Protein AF-A0A4P6PGZ6-F1 (afdb_monomer_lite)

Structure (mmCIF, N/CA/C/O backbone):
data_AF-A0A4P6PGZ6-F1
#
_entry.id   AF-A0A4P6PGZ6-F1
#
loop_
_atom_site.group_PDB
_atom_site.id
_atom_site.type_symbol
_atom_site.label_atom_id
_atom_site.label_alt_id
_atom_site.label_comp_id
_atom_site.label_asym_id
_atom_site.label_entity_id
_atom_site.label_seq_id
_atom_site.pdbx_PDB_ins_code
_atom_site.Cartn_x
_atom_site.Cartn_y
_atom_site.Cartn_z
_atom_site.occupancy
_atom_site.B_iso_or_equiv
_atom_site.auth_seq_id
_atom_site.auth_comp_id
_atom_site.auth_asym_id
_atom_site.auth_atom_id
_atom_site.pdbx_PDB_model_num
ATOM 1 N N . MET A 1 1 ? 31.489 16.354 -43.077 1.00 52.62 1 MET A N 1
ATOM 2 C CA . MET A 1 1 ? 31.637 14.886 -42.953 1.00 52.62 1 MET A CA 1
ATOM 3 C C . MET A 1 1 ? 30.367 14.330 -42.322 1.00 52.62 1 MET A C 1
ATOM 5 O O . MET A 1 1 ? 30.053 14.728 -41.208 1.00 52.62 1 MET A O 1
ATOM 9 N N . SER A 1 2 ? 29.606 13.492 -43.030 1.00 64.44 2 SER A N 1
ATOM 10 C CA . SER A 1 2 ? 28.389 12.869 -42.484 1.00 64.44 2 SER A CA 1
ATOM 11 C C . SER A 1 2 ? 28.771 11.782 -41.469 1.00 64.44 2 SER A C 1
ATOM 13 O O . SER A 1 2 ? 29.594 10.919 -41.781 1.00 64.44 2 SER A O 1
ATOM 15 N N . ARG A 1 3 ? 28.239 11.844 -40.240 1.00 72.25 3 ARG A N 1
ATOM 16 C CA . ARG A 1 3 ? 28.445 10.795 -39.226 1.00 72.25 3 ARG A CA 1
ATOM 17 C C . ARG A 1 3 ? 27.708 9.529 -39.669 1.00 72.25 3 ARG A C 1
ATOM 19 O O . ARG A 1 3 ? 26.585 9.611 -40.157 1.00 72.25 3 ARG A O 1
ATOM 26 N N . LYS A 1 4 ? 28.329 8.358 -39.487 1.00 75.69 4 LYS A N 1
ATOM 27 C CA . LYS A 1 4 ? 27.672 7.072 -39.764 1.00 75.69 4 LYS A CA 1
ATOM 28 C C . LYS A 1 4 ? 26.373 6.977 -38.944 1.00 75.69 4 LYS A C 1
ATOM 30 O O . LYS A 1 4 ? 26.425 7.264 -37.746 1.00 75.69 4 LYS A O 1
ATOM 35 N N . PRO A 1 5 ? 25.242 6.581 -39.556 1.00 79.50 5 PRO A N 1
ATOM 36 C CA . PRO A 1 5 ? 24.002 6.338 -38.828 1.00 79.50 5 PRO A CA 1
ATOM 37 C C . PRO A 1 5 ? 24.232 5.329 -37.704 1.00 79.50 5 PRO A C 1
ATOM 39 O O . PRO A 1 5 ? 25.015 4.386 -37.868 1.00 79.50 5 PRO A O 1
ATOM 42 N N . ARG A 1 6 ? 23.555 5.521 -36.567 1.00 81.25 6 ARG A N 1
ATOM 43 C CA . ARG A 1 6 ? 23.598 4.548 -35.473 1.00 81.25 6 ARG A CA 1
ATOM 44 C C . ARG A 1 6 ? 23.095 3.190 -35.971 1.00 81.25 6 ARG A C 1
ATOM 46 O O . ARG A 1 6 ? 22.220 3.118 -36.835 1.00 81.25 6 ARG A O 1
ATOM 53 N N . SER A 1 7 ? 23.654 2.109 -35.436 1.00 83.81 7 SER A N 1
ATOM 54 C CA . SER A 1 7 ? 23.345 0.741 -35.870 1.00 83.81 7 SER A CA 1
ATOM 55 C C . SER A 1 7 ? 21.876 0.350 -35.657 1.00 83.81 7 SER A C 1
ATOM 57 O O . SER A 1 7 ? 21.358 -0.462 -36.418 1.00 83.81 7 SER A O 1
ATOM 59 N N . ASP A 1 8 ? 21.210 0.951 -34.672 1.00 87.81 8 ASP A N 1
ATOM 60 C CA . ASP A 1 8 ? 19.800 0.780 -34.296 1.00 87.81 8 ASP A CA 1
ATOM 61 C C . ASP A 1 8 ? 18.824 1.664 -35.090 1.00 87.81 8 ASP A C 1
ATOM 63 O O . ASP A 1 8 ? 17.617 1.435 -35.047 1.00 87.81 8 ASP A O 1
ATOM 67 N N . SER A 1 9 ? 19.321 2.623 -35.880 1.00 89.44 9 SER A N 1
ATOM 68 C CA . SER A 1 9 ? 18.492 3.622 -36.570 1.00 89.44 9 SER A CA 1
ATOM 69 C C . SER A 1 9 ? 17.418 3.020 -37.481 1.00 89.44 9 SER A C 1
ATOM 71 O O . SER A 1 9 ? 16.395 3.653 -37.703 1.00 89.44 9 SER A O 1
ATOM 73 N N . LYS A 1 10 ? 17.618 1.806 -38.008 1.00 91.06 10 LYS A N 1
ATOM 74 C CA . LYS A 1 10 ? 16.603 1.130 -38.832 1.00 91.06 10 LYS A CA 1
ATOM 75 C C . LYS A 1 10 ? 15.378 0.685 -38.036 1.00 91.06 10 LYS A C 1
ATOM 77 O O . LYS A 1 10 ? 14.302 0.648 -38.606 1.00 91.06 10 LYS A O 1
ATOM 82 N N . LEU A 1 11 ? 15.558 0.322 -36.767 1.00 94.31 11 LEU A N 1
ATOM 83 C CA . LEU A 1 11 ? 14.472 -0.125 -35.894 1.00 94.31 11 LEU A CA 1
ATOM 84 C C . LEU A 1 11 ? 13.754 1.064 -35.263 1.00 94.31 11 LEU A C 1
ATOM 86 O O . LEU A 1 11 ? 12.537 1.062 -35.189 1.00 94.31 11 LEU A O 1
ATOM 90 N N . LEU A 1 12 ? 14.504 2.093 -34.865 1.00 93.56 12 LEU A N 1
ATOM 91 C CA . LEU A 1 12 ? 13.945 3.291 -34.229 1.00 93.56 12 LEU A CA 1
ATOM 92 C C . LEU A 1 12 ? 13.158 4.196 -35.191 1.00 93.56 12 LEU A C 1
ATOM 94 O O . LEU A 1 12 ? 12.428 5.067 -34.742 1.00 93.56 12 LEU A O 1
ATOM 98 N N . ASN A 1 13 ? 13.321 4.002 -36.502 1.00 94.62 13 ASN A N 1
ATOM 99 C CA . ASN A 1 13 ? 12.598 4.742 -37.540 1.00 94.62 13 ASN A CA 1
ATOM 100 C C . ASN A 1 13 ? 11.454 3.923 -38.168 1.00 94.62 13 ASN A C 1
ATOM 102 O O . ASN A 1 13 ? 10.923 4.322 -39.204 1.00 94.62 13 ASN A O 1
ATOM 106 N N . LEU A 1 14 ? 11.118 2.757 -37.607 1.00 94.44 14 LEU A N 1
ATOM 107 C CA . LEU A 1 14 ? 9.927 2.011 -38.015 1.00 94.44 14 LEU A CA 1
ATOM 108 C C . LEU A 1 14 ? 8.652 2.773 -37.607 1.00 94.44 14 LEU A C 1
ATOM 110 O O . LEU A 1 14 ? 8.706 3.568 -36.668 1.00 94.44 14 LEU A O 1
ATOM 114 N N . PRO A 1 15 ? 7.505 2.528 -38.259 1.00 96.56 15 PRO A N 1
ATOM 115 C CA . PRO A 1 15 ? 6.209 2.946 -37.729 1.00 96.56 15 PRO A CA 1
ATOM 116 C C . PRO A 1 15 ? 6.013 2.466 -36.284 1.00 96.56 15 PRO A C 1
ATOM 118 O O . PRO A 1 15 ? 6.480 1.385 -35.929 1.00 96.56 15 PRO A O 1
ATOM 121 N N . ASP A 1 16 ? 5.306 3.239 -35.459 1.00 93.06 16 ASP A N 1
ATOM 122 C CA . ASP A 1 16 ? 5.138 2.940 -34.026 1.00 93.06 16 ASP A CA 1
ATOM 123 C C . ASP A 1 16 ? 4.542 1.545 -33.772 1.00 93.06 16 ASP A C 1
ATOM 125 O O . ASP A 1 16 ? 4.955 0.842 -32.848 1.00 93.06 16 ASP A O 1
ATOM 129 N N . GLU A 1 17 ? 3.618 1.107 -34.633 1.00 94.50 17 GLU A N 1
ATOM 130 C CA . GLU A 1 17 ? 3.023 -0.231 -34.573 1.00 9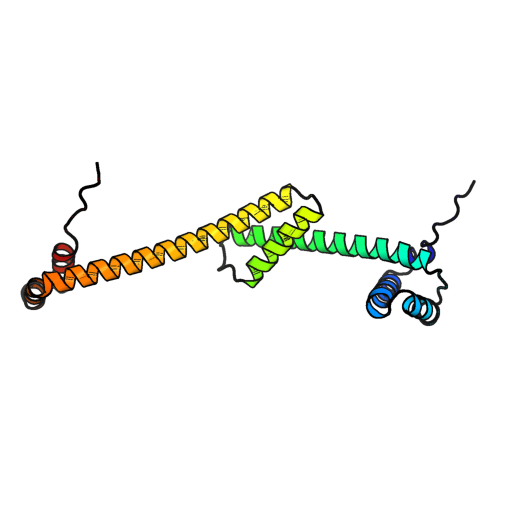4.50 17 GLU A CA 1
ATOM 131 C C . GLU A 1 17 ? 4.072 -1.333 -34.797 1.00 94.50 17 GLU A C 1
ATOM 133 O O . GLU A 1 17 ? 4.152 -2.293 -34.028 1.00 94.50 17 GLU A O 1
ATOM 138 N N . ASP A 1 18 ? 4.951 -1.153 -35.781 1.00 96.12 18 ASP A N 1
ATOM 139 C CA . ASP A 1 18 ? 6.032 -2.091 -36.089 1.00 96.12 18 ASP A CA 1
ATOM 140 C C . ASP A 1 18 ? 7.120 -2.078 -35.004 1.00 96.12 18 ASP A C 1
ATOM 142 O O . ASP A 1 18 ? 7.697 -3.122 -34.685 1.00 96.12 18 ASP A O 1
ATOM 146 N N . GLN A 1 19 ? 7.391 -0.916 -34.394 1.00 95.56 19 GLN A N 1
ATOM 147 C CA . GLN A 1 19 ? 8.281 -0.815 -33.233 1.00 95.56 19 GLN A CA 1
ATOM 148 C C . GLN A 1 19 ? 7.728 -1.606 -32.045 1.00 95.56 19 GLN A C 1
ATOM 150 O O . GLN A 1 19 ? 8.468 -2.374 -31.425 1.00 95.56 19 GLN A O 1
ATOM 155 N N . ALA A 1 20 ? 6.429 -1.476 -31.756 1.00 92.62 20 ALA A N 1
ATOM 156 C CA . ALA A 1 20 ? 5.769 -2.217 -30.686 1.00 92.62 20 ALA A CA 1
ATOM 157 C C . ALA A 1 20 ? 5.804 -3.734 -30.938 1.00 92.62 20 ALA A C 1
ATOM 159 O O . ALA A 1 20 ? 6.138 -4.505 -30.035 1.00 92.62 20 ALA A O 1
ATOM 160 N N . GLN A 1 21 ? 5.544 -4.171 -32.175 1.00 95.75 21 GLN A N 1
ATOM 161 C CA . GLN A 1 21 ? 5.631 -5.584 -32.555 1.00 95.75 21 GLN A CA 1
ATOM 162 C C . GLN A 1 21 ? 7.062 -6.132 -32.450 1.00 95.75 21 GLN A C 1
ATOM 164 O O . GLN A 1 21 ? 7.273 -7.234 -31.939 1.00 95.75 21 GLN A O 1
ATOM 169 N N . ALA A 1 22 ? 8.063 -5.365 -32.892 1.00 95.75 22 ALA A N 1
ATOM 170 C CA . ALA A 1 22 ? 9.468 -5.741 -32.759 1.00 95.75 22 ALA A CA 1
ATOM 171 C C . ALA A 1 22 ? 9.890 -5.835 -31.283 1.00 95.75 22 ALA A C 1
ATOM 173 O O . ALA A 1 22 ? 10.591 -6.778 -30.903 1.00 95.75 22 ALA A O 1
ATOM 174 N N . TYR A 1 23 ? 9.440 -4.896 -30.448 1.00 96.12 23 TYR A N 1
ATOM 175 C CA . TYR A 1 23 ? 9.683 -4.905 -29.009 1.00 96.12 23 TYR A CA 1
ATOM 176 C C . TYR A 1 23 ? 9.075 -6.143 -28.333 1.00 96.12 23 TYR A C 1
ATOM 178 O O . TYR A 1 23 ? 9.777 -6.862 -27.613 1.00 96.12 23 TYR A O 1
ATOM 186 N N . ASP A 1 24 ? 7.809 -6.457 -28.622 1.00 95.19 24 ASP A N 1
ATOM 187 C CA . ASP A 1 24 ? 7.132 -7.635 -28.072 1.00 95.19 24 ASP A CA 1
ATOM 188 C C . ASP A 1 24 ? 7.771 -8.951 -28.546 1.00 95.19 24 ASP A C 1
ATOM 190 O O . ASP A 1 24 ? 8.004 -9.874 -27.758 1.00 95.19 24 ASP A O 1
ATOM 194 N N . ALA A 1 25 ? 8.174 -9.021 -29.819 1.00 96.19 25 ALA A N 1
ATOM 195 C CA . ALA A 1 25 ? 8.892 -10.172 -30.354 1.00 96.19 25 ALA A CA 1
ATOM 196 C C . ALA A 1 25 ? 10.196 -10.444 -29.584 1.00 96.19 25 ALA A C 1
ATOM 198 O O . ALA A 1 25 ? 10.504 -11.607 -29.301 1.00 96.19 25 ALA A O 1
ATOM 199 N N . VAL A 1 26 ? 10.943 -9.402 -29.195 1.00 96.25 26 VAL A N 1
ATOM 200 C CA . VAL A 1 26 ? 12.150 -9.553 -28.364 1.00 96.25 26 VAL A CA 1
ATOM 201 C C . VAL A 1 26 ? 11.804 -10.101 -26.978 1.00 96.25 26 VAL A C 1
ATOM 203 O O . VAL A 1 26 ? 12.465 -11.046 -26.540 1.00 96.25 26 VAL A O 1
ATOM 206 N N . LYS A 1 27 ? 10.755 -9.583 -26.321 1.00 93.44 27 LYS A N 1
ATOM 207 C CA . LYS A 1 27 ? 10.310 -10.043 -24.989 1.00 93.44 27 LYS A CA 1
ATOM 208 C C . LYS A 1 27 ? 9.859 -11.504 -24.998 1.00 93.44 27 LYS A C 1
ATOM 210 O O . LYS A 1 27 ? 10.200 -12.257 -24.090 1.00 93.44 27 LYS A O 1
ATOM 215 N N . ARG A 1 28 ? 9.123 -11.916 -26.033 1.00 96.62 28 ARG A N 1
ATOM 216 C CA . ARG A 1 28 ? 8.520 -13.253 -26.125 1.00 96.62 28 ARG A CA 1
ATOM 217 C C . ARG A 1 28 ? 9.482 -14.325 -26.634 1.00 96.62 28 ARG A C 1
ATOM 219 O O . ARG A 1 28 ? 9.436 -15.463 -26.174 1.00 96.62 28 ARG A O 1
ATOM 226 N N . LEU A 1 29 ? 10.312 -13.998 -27.625 1.00 95.56 29 LEU A N 1
ATOM 227 C CA . LEU A 1 29 ? 11.082 -14.993 -28.382 1.00 95.56 29 LEU A CA 1
ATOM 228 C C . LEU A 1 29 ? 12.587 -14.969 -28.074 1.00 95.56 29 LEU A C 1
ATOM 230 O O . LEU A 1 29 ? 13.293 -15.922 -28.419 1.00 95.56 29 LEU A O 1
ATOM 234 N N . GLY A 1 30 ? 13.087 -13.896 -27.453 1.00 94.50 30 GLY A N 1
ATOM 235 C CA . GLY A 1 30 ? 14.516 -13.633 -27.282 1.00 94.50 30 GLY A CA 1
ATOM 236 C C . GLY A 1 30 ? 15.209 -13.192 -28.581 1.00 94.50 30 GLY A C 1
ATOM 237 O O . GLY A 1 30 ? 14.707 -13.392 -29.689 1.00 94.50 30 GLY A O 1
ATOM 238 N N . TYR A 1 31 ? 16.404 -12.600 -28.463 1.00 94.69 31 TYR A N 1
ATOM 239 C CA . TYR A 1 31 ? 17.074 -11.868 -29.553 1.00 94.69 31 TYR A CA 1
ATOM 240 C C . TYR A 1 31 ? 17.249 -12.647 -30.863 1.00 94.69 31 TYR A C 1
ATOM 242 O O . TYR A 1 31 ? 16.996 -12.109 -31.939 1.00 94.69 31 TYR A O 1
ATOM 250 N N . THR A 1 32 ? 17.679 -13.910 -30.800 1.00 94.75 32 THR A N 1
ATOM 251 C CA . THR A 1 32 ? 17.985 -14.693 -32.009 1.00 94.75 32 THR A CA 1
ATOM 252 C C . THR A 1 32 ? 16.734 -14.976 -32.836 1.00 94.75 32 THR A C 1
ATOM 254 O O . THR A 1 32 ? 16.753 -14.792 -34.053 1.00 94.75 32 THR A O 1
ATOM 257 N N . LYS A 1 33 ? 15.644 -15.393 -32.179 1.00 96.81 33 LYS A N 1
ATOM 258 C CA . LYS A 1 33 ? 14.368 -15.702 -32.837 1.00 96.81 33 LYS A CA 1
ATOM 259 C C . LYS A 1 33 ? 13.628 -14.428 -33.237 1.00 96.81 33 LYS A C 1
ATOM 261 O O . LYS A 1 33 ? 13.129 -14.359 -34.353 1.00 96.81 33 LYS A O 1
ATOM 266 N N . ALA A 1 34 ? 13.640 -13.403 -32.384 1.00 97.00 34 ALA A N 1
ATOM 267 C CA . ALA A 1 34 ? 13.053 -12.101 -32.687 1.00 97.00 34 ALA A CA 1
ATOM 268 C C . ALA A 1 34 ? 13.680 -11.470 -33.936 1.00 97.00 34 ALA A C 1
ATOM 270 O O . ALA A 1 34 ? 12.973 -10.961 -34.791 1.00 97.00 34 ALA A O 1
ATOM 271 N N . ARG A 1 35 ? 15.002 -11.576 -34.108 1.00 97.44 35 ARG A N 1
ATOM 272 C CA . ARG A 1 35 ? 15.689 -11.072 -35.305 1.00 97.44 35 ARG A CA 1
ATOM 273 C C . ARG A 1 35 ? 15.224 -11.747 -36.598 1.00 97.44 35 ARG A C 1
ATOM 275 O O . ARG A 1 35 ? 15.101 -11.072 -37.615 1.00 97.44 35 ARG A O 1
ATOM 282 N N . LEU A 1 36 ? 15.008 -13.066 -36.570 1.00 97.19 36 LEU A N 1
ATOM 283 C CA . LEU A 1 36 ? 14.468 -13.801 -37.720 1.00 97.19 36 LEU A CA 1
ATOM 284 C C . LEU A 1 36 ? 13.022 -13.383 -37.988 1.00 97.19 36 LEU A C 1
ATOM 286 O O . LEU A 1 36 ? 12.686 -13.062 -39.122 1.00 97.19 36 LEU A O 1
ATOM 290 N N . TRP A 1 37 ? 12.220 -13.291 -36.927 1.00 97.94 37 TRP A N 1
ATOM 291 C CA . TRP A 1 37 ? 10.830 -12.855 -37.000 1.00 97.94 37 TRP A CA 1
ATOM 292 C C . TRP A 1 37 ? 10.697 -11.442 -37.589 1.00 97.94 37 TRP A C 1
ATOM 294 O O . TRP A 1 37 ? 9.912 -11.247 -38.508 1.00 97.94 37 TRP A O 1
ATOM 304 N N . ILE A 1 38 ? 11.514 -10.481 -37.143 1.00 97.06 38 ILE A N 1
ATOM 305 C CA . ILE A 1 38 ? 11.539 -9.098 -37.656 1.00 97.06 38 ILE A CA 1
ATOM 306 C C . ILE A 1 38 ? 11.924 -9.072 -39.141 1.00 97.06 38 ILE A C 1
ATOM 308 O O . ILE A 1 38 ? 11.345 -8.321 -39.921 1.00 97.06 38 ILE A O 1
ATOM 312 N N . ALA A 1 39 ? 12.884 -9.902 -39.555 1.00 96.94 39 ALA A N 1
ATOM 313 C CA . ALA A 1 39 ? 13.287 -9.968 -40.955 1.00 96.94 39 ALA A CA 1
ATOM 314 C C . ALA A 1 39 ? 12.184 -10.542 -41.860 1.00 96.94 39 ALA A C 1
ATOM 316 O O . ALA A 1 39 ? 12.063 -10.107 -43.001 1.00 96.94 39 ALA A O 1
ATOM 317 N N . GLU A 1 40 ? 11.410 -11.506 -41.360 1.00 97.69 40 GLU A N 1
ATOM 318 C CA . GLU A 1 40 ? 10.330 -12.169 -42.095 1.00 97.69 40 GLU A CA 1
ATOM 319 C C . GLU A 1 40 ? 9.042 -11.337 -42.131 1.00 97.69 40 GLU A C 1
ATOM 321 O O . GLU A 1 40 ? 8.447 -11.186 -43.192 1.00 97.69 40 GLU A O 1
ATOM 326 N N . ASN A 1 41 ? 8.637 -10.764 -40.995 1.00 97.56 41 ASN A N 1
ATOM 327 C CA . ASN A 1 41 ? 7.338 -10.102 -40.843 1.00 97.56 41 ASN A CA 1
ATOM 328 C C . ASN A 1 41 ? 7.407 -8.602 -41.143 1.00 97.56 41 ASN A C 1
ATOM 330 O O . ASN A 1 41 ? 6.483 -8.058 -41.734 1.00 97.56 41 ASN A O 1
ATOM 334 N N . LEU A 1 42 ? 8.511 -7.941 -40.777 1.00 96.25 42 LEU A N 1
ATOM 335 C CA . LEU A 1 42 ? 8.687 -6.494 -40.965 1.00 96.25 42 LEU A CA 1
ATOM 336 C C . LEU A 1 42 ? 9.634 -6.168 -42.131 1.00 96.25 42 LEU A C 1
ATOM 338 O O . LEU A 1 42 ? 9.889 -5.007 -42.436 1.00 96.25 42 LEU A O 1
ATOM 342 N N . GLY A 1 43 ? 10.222 -7.185 -42.772 1.00 95.81 43 GLY A N 1
ATOM 343 C CA . GLY A 1 43 ? 11.147 -7.007 -43.894 1.00 95.81 43 GLY A CA 1
ATOM 344 C C . GLY A 1 43 ? 12.481 -6.340 -43.526 1.00 95.81 43 GLY A C 1
ATOM 345 O O . GLY A 1 43 ? 13.261 -5.988 -44.416 1.00 95.81 43 GLY A O 1
ATOM 346 N N . VAL A 1 44 ? 12.791 -6.167 -42.233 1.00 95.50 44 VAL A N 1
ATOM 347 C CA . VAL A 1 44 ? 13.994 -5.448 -41.784 1.00 95.50 44 VAL A CA 1
ATOM 348 C C . VAL A 1 44 ? 15.083 -6.409 -41.318 1.00 95.50 44 VAL A C 1
ATOM 350 O O . VAL A 1 44 ? 14.976 -7.094 -40.306 1.00 95.50 44 VAL A O 1
ATOM 353 N N . LYS A 1 45 ? 16.218 -6.405 -42.023 1.00 95.12 45 LYS A N 1
ATOM 354 C CA . LYS A 1 45 ? 17.417 -7.140 -41.597 1.00 95.12 45 LYS A CA 1
ATOM 355 C C . LYS A 1 45 ? 18.253 -6.299 -40.636 1.00 95.12 45 LYS A C 1
ATOM 357 O O . LYS A 1 45 ? 18.777 -5.249 -41.018 1.00 95.12 45 LYS A O 1
ATOM 362 N N . VAL A 1 46 ? 18.439 -6.806 -39.420 1.00 94.56 46 VAL A N 1
ATOM 363 C CA . VAL A 1 46 ? 19.234 -6.161 -38.363 1.00 94.56 46 VAL A CA 1
ATOM 364 C C . VAL A 1 46 ? 20.275 -7.106 -37.770 1.00 94.56 46 VAL A C 1
ATOM 366 O O . VAL A 1 46 ? 20.155 -8.332 -37.850 1.00 94.56 46 VAL A O 1
ATOM 369 N N . SER A 1 47 ? 21.329 -6.534 -37.188 1.00 95.19 47 SER A N 1
ATOM 370 C CA . SER A 1 47 ? 22.286 -7.281 -36.371 1.00 95.19 47 SER A CA 1
ATOM 371 C C . SER A 1 47 ? 21.765 -7.422 -34.939 1.00 95.19 47 SER A C 1
ATOM 373 O O . SER A 1 47 ? 20.946 -6.625 -34.485 1.00 95.19 47 SER A O 1
ATOM 375 N N . THR A 1 48 ? 22.265 -8.413 -34.200 1.00 93.31 48 THR A N 1
ATOM 376 C CA . THR A 1 48 ? 21.899 -8.602 -32.786 1.00 93.31 48 THR A CA 1
ATOM 377 C C . THR A 1 48 ? 22.248 -7.377 -31.938 1.00 93.31 48 THR A C 1
ATOM 379 O O . THR A 1 48 ? 21.456 -6.979 -31.094 1.00 93.31 48 THR A O 1
ATOM 382 N N . GLY A 1 49 ? 23.391 -6.732 -32.199 1.00 92.50 49 GLY A N 1
ATOM 383 C CA . GLY A 1 49 ? 23.790 -5.513 -31.488 1.00 92.50 49 GLY A CA 1
ATOM 384 C C . GLY A 1 49 ? 22.861 -4.324 -31.755 1.00 92.50 49 GLY A C 1
ATOM 385 O O . GLY A 1 49 ? 22.534 -3.591 -30.829 1.00 92.50 49 GLY A O 1
ATOM 386 N N . ALA A 1 50 ? 22.383 -4.163 -32.994 1.00 93.12 50 ALA A N 1
ATOM 387 C CA . ALA A 1 50 ? 21.387 -3.143 -33.333 1.00 93.12 50 ALA A CA 1
ATOM 388 C C . ALA A 1 50 ? 20.043 -3.400 -32.637 1.00 93.12 50 ALA A C 1
ATOM 390 O O . ALA A 1 50 ? 19.438 -2.475 -32.105 1.00 93.12 50 ALA A O 1
ATOM 391 N N . LEU A 1 51 ? 19.607 -4.664 -32.606 1.00 95.69 51 LEU A N 1
ATOM 392 C CA . LEU A 1 51 ? 18.373 -5.067 -31.933 1.00 95.69 51 LEU A CA 1
ATOM 393 C C . LEU A 1 51 ? 18.452 -4.865 -30.415 1.00 95.69 51 LEU A C 1
ATOM 395 O O . LEU A 1 51 ? 17.488 -4.415 -29.809 1.00 95.69 51 LEU A O 1
ATOM 399 N N . HIS A 1 52 ? 19.603 -5.155 -29.806 1.00 95.12 52 HIS A N 1
ATOM 400 C CA . HIS A 1 52 ? 19.824 -4.910 -28.383 1.00 95.12 52 HIS A CA 1
ATOM 401 C C . HIS A 1 52 ? 19.781 -3.419 -28.031 1.00 95.12 52 HIS A C 1
ATOM 403 O O . HIS A 1 52 ? 19.105 -3.042 -27.079 1.00 95.12 52 HIS A O 1
ATOM 409 N N . ALA A 1 53 ? 20.450 -2.571 -28.817 1.00 93.00 53 ALA A N 1
ATOM 410 C CA . ALA A 1 53 ? 20.432 -1.125 -28.602 1.00 93.00 53 ALA A CA 1
ATOM 411 C C . ALA A 1 53 ? 19.019 -0.530 -28.756 1.00 93.00 53 ALA A C 1
ATOM 413 O O . ALA A 1 53 ? 18.596 0.260 -27.915 1.00 93.00 53 ALA A O 1
ATOM 414 N N . ALA A 1 54 ? 18.260 -0.968 -29.768 1.00 94.81 54 ALA A N 1
ATOM 415 C CA . ALA A 1 54 ? 16.862 -0.568 -29.930 1.00 94.81 54 ALA A CA 1
ATOM 416 C C . ALA A 1 54 ? 15.988 -1.039 -28.754 1.00 94.81 54 ALA A C 1
ATOM 418 O O . ALA A 1 54 ? 15.214 -0.257 -28.212 1.00 94.81 54 ALA A O 1
ATOM 419 N N . TYR A 1 55 ? 16.169 -2.284 -28.297 1.00 95.06 55 TYR A N 1
ATOM 420 C CA . TYR A 1 55 ? 15.459 -2.810 -27.130 1.00 95.06 55 TYR A CA 1
ATOM 421 C C . TYR A 1 55 ? 15.724 -1.997 -25.862 1.00 95.06 55 TYR A C 1
ATOM 423 O O . TYR A 1 55 ? 14.782 -1.696 -25.139 1.00 95.06 55 TYR A O 1
ATOM 431 N N . GLN A 1 56 ? 16.977 -1.615 -25.593 1.00 91.25 56 GLN A N 1
ATOM 432 C CA . GLN A 1 56 ? 17.295 -0.770 -24.438 1.00 91.25 56 GLN A CA 1
ATOM 433 C C . GLN A 1 56 ? 16.576 0.579 -24.506 1.00 91.25 56 GLN A C 1
ATOM 435 O O . GLN A 1 56 ? 16.036 1.026 -23.499 1.00 91.25 56 GLN A O 1
ATOM 440 N N . TYR A 1 57 ? 16.524 1.193 -25.690 1.00 91.38 57 TYR A N 1
ATOM 441 C CA . TYR A 1 57 ? 15.800 2.444 -25.893 1.00 91.38 57 TYR A CA 1
ATOM 442 C C . TYR A 1 57 ? 14.292 2.286 -25.645 1.00 91.38 57 TYR A C 1
ATOM 444 O O . TYR A 1 57 ? 13.712 3.055 -24.883 1.00 91.38 57 TYR A O 1
ATOM 452 N N . TRP A 1 58 ? 13.658 1.261 -26.222 1.00 93.25 58 TRP A N 1
ATOM 453 C CA . TRP A 1 58 ? 12.229 1.003 -26.018 1.00 93.25 58 TRP A CA 1
ATOM 454 C C . TRP A 1 58 ? 11.893 0.632 -24.575 1.00 93.25 58 TRP A C 1
ATOM 456 O O . TRP A 1 58 ? 10.896 1.107 -24.043 1.00 93.25 58 TRP A O 1
ATOM 466 N N . ALA A 1 59 ? 12.729 -0.172 -23.916 1.00 84.31 59 ALA A N 1
ATOM 467 C CA . ALA A 1 59 ? 12.554 -0.519 -22.510 1.00 84.31 59 ALA A CA 1
ATOM 468 C C . ALA A 1 59 ? 12.676 0.717 -21.608 1.00 84.31 59 ALA A C 1
ATOM 470 O O . ALA A 1 59 ? 11.909 0.861 -20.657 1.00 84.31 59 ALA A O 1
ATOM 471 N N . GLN A 1 60 ? 13.595 1.632 -21.931 1.00 80.69 60 GLN A N 1
ATOM 472 C CA . GLN A 1 60 ? 13.701 2.915 -21.248 1.00 80.69 60 GLN A CA 1
ATOM 473 C C . GLN A 1 60 ? 12.429 3.755 -21.454 1.00 80.69 60 GLN A C 1
ATOM 475 O O . GLN A 1 60 ? 11.847 4.20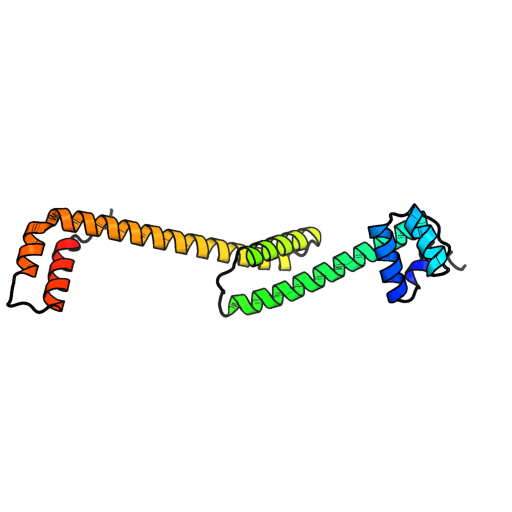2 -20.471 1.00 80.69 60 GLN A O 1
ATOM 480 N N . GLN A 1 61 ? 11.936 3.892 -22.688 1.00 83.56 61 GLN A N 1
ATOM 481 C CA . GLN A 1 61 ? 10.683 4.604 -22.975 1.00 83.56 61 GLN A CA 1
ATOM 482 C C . GLN A 1 61 ? 9.464 3.966 -22.285 1.00 83.56 61 GLN A C 1
ATOM 484 O O . GLN A 1 61 ? 8.625 4.671 -21.734 1.00 83.56 61 GLN A O 1
ATOM 489 N N . GLU A 1 62 ? 9.363 2.633 -22.257 1.00 81.12 62 GLU A N 1
ATOM 490 C CA . GLU A 1 62 ? 8.305 1.929 -21.522 1.00 81.12 62 GLU A CA 1
ATOM 491 C C . GLU A 1 62 ? 8.400 2.226 -20.023 1.00 81.12 62 GLU A C 1
ATOM 493 O O . GLU A 1 62 ? 7.378 2.485 -19.390 1.00 81.12 62 GLU A O 1
ATOM 498 N N . SER A 1 63 ? 9.610 2.226 -19.455 1.00 66.56 63 SER A N 1
ATOM 499 C CA . SER A 1 63 ? 9.801 2.579 -18.049 1.00 66.56 63 SER A CA 1
ATOM 500 C C . SER A 1 63 ? 9.396 4.027 -17.771 1.00 66.56 63 SER A C 1
ATOM 502 O O . SER A 1 63 ? 8.611 4.250 -16.858 1.00 66.56 63 SER A O 1
ATOM 504 N N . GLU A 1 64 ? 9.819 4.986 -18.599 1.00 67.19 64 GLU A N 1
ATOM 505 C CA . GLU A 1 64 ? 9.462 6.407 -18.487 1.00 67.19 64 GLU A CA 1
ATOM 506 C C . GLU A 1 64 ? 7.944 6.619 -18.593 1.00 67.19 64 GLU A C 1
ATOM 508 O O . GLU A 1 64 ? 7.362 7.342 -17.788 1.00 67.19 64 GLU A O 1
ATOM 513 N N . ASN A 1 65 ? 7.273 5.929 -19.517 1.00 68.75 65 ASN A N 1
ATOM 514 C CA . ASN A 1 65 ? 5.819 6.004 -19.658 1.00 68.75 65 ASN A CA 1
ATOM 515 C C . ASN A 1 65 ? 5.078 5.377 -18.473 1.00 68.75 65 ASN A C 1
ATOM 517 O O . ASN A 1 65 ? 4.074 5.930 -18.027 1.00 68.75 65 ASN A O 1
ATOM 521 N N . ARG A 1 66 ? 5.567 4.252 -17.934 1.00 63.59 66 ARG A N 1
ATOM 522 C CA . ARG A 1 66 ? 5.009 3.654 -16.709 1.00 63.59 66 ARG A CA 1
ATOM 523 C C . ARG A 1 66 ? 5.173 4.586 -15.519 1.00 63.59 66 ARG A C 1
ATOM 525 O O . ARG A 1 66 ? 4.220 4.760 -14.774 1.00 63.59 66 ARG A O 1
ATOM 532 N N . ILE A 1 67 ? 6.335 5.226 -15.393 1.00 51.84 67 ILE A N 1
ATOM 533 C CA . ILE A 1 67 ? 6.605 6.236 -14.367 1.00 51.84 67 ILE A CA 1
ATOM 534 C C . ILE A 1 67 ? 5.616 7.391 -14.509 1.00 51.84 67 ILE A C 1
ATOM 536 O O . ILE A 1 67 ? 4.978 7.773 -13.536 1.00 51.84 67 ILE A O 1
ATOM 540 N N . LEU A 1 68 ? 5.429 7.919 -15.718 1.00 55.00 68 LEU A N 1
ATOM 541 C CA . LEU A 1 68 ? 4.519 9.036 -15.949 1.00 55.00 68 LEU A CA 1
ATOM 542 C C . LEU A 1 68 ? 3.068 8.652 -15.623 1.00 55.00 68 LEU A C 1
ATOM 544 O O . LEU A 1 68 ? 2.370 9.403 -14.947 1.00 55.00 68 LEU A O 1
ATOM 548 N N . GLN A 1 69 ? 2.627 7.454 -16.015 1.00 61.56 69 GLN A N 1
ATOM 549 C CA . GLN A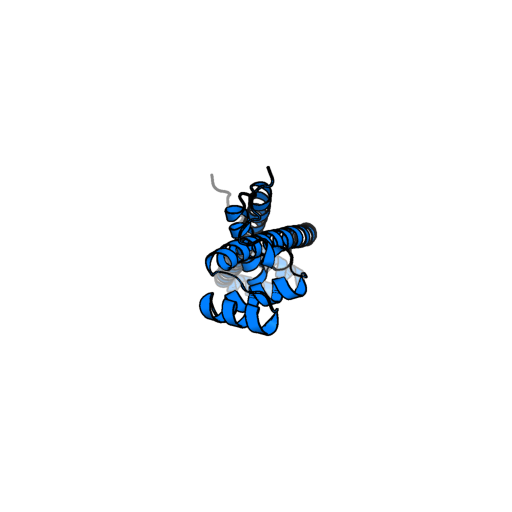 1 69 ? 1.312 6.917 -15.649 1.00 61.56 69 GLN A CA 1
ATOM 550 C C . GLN A 1 69 ? 1.166 6.699 -14.138 1.00 61.56 69 GLN A C 1
ATOM 552 O O . GLN A 1 69 ? 0.114 7.016 -13.587 1.00 61.56 69 GLN A O 1
ATOM 557 N N . ALA A 1 70 ? 2.205 6.206 -13.462 1.00 52.94 70 ALA A N 1
ATOM 558 C CA . ALA A 1 70 ? 2.218 6.006 -12.018 1.00 52.94 70 ALA A CA 1
ATOM 559 C C . ALA A 1 70 ? 2.174 7.338 -11.259 1.00 52.94 70 ALA A C 1
ATOM 561 O O . ALA A 1 70 ? 1.414 7.451 -10.306 1.00 52.94 70 ALA A O 1
ATOM 562 N N . VAL A 1 71 ? 2.906 8.362 -11.710 1.00 54.50 71 VAL A N 1
ATOM 563 C CA . VAL A 1 71 ? 2.871 9.724 -11.148 1.00 54.50 71 VAL A CA 1
ATOM 564 C C . VAL A 1 71 ? 1.498 10.359 -11.360 1.00 54.50 71 VAL A C 1
ATOM 566 O O . VAL A 1 71 ? 0.898 10.857 -10.414 1.00 54.50 71 VAL A O 1
ATOM 569 N N . THR A 1 72 ? 0.939 10.264 -12.569 1.00 60.31 72 THR A N 1
ATOM 570 C CA . THR A 1 72 ? -0.400 10.809 -12.858 1.00 60.31 72 THR A CA 1
ATOM 571 C C . THR A 1 72 ? -1.487 10.071 -12.063 1.00 60.31 72 THR A C 1
ATOM 573 O O . THR A 1 72 ? -2.435 10.678 -11.568 1.00 60.31 72 THR A O 1
ATOM 576 N N . GLY A 1 73 ? -1.339 8.752 -11.902 1.00 57.88 73 GLY A N 1
ATOM 577 C CA . GLY A 1 73 ? -2.197 7.932 -11.053 1.00 57.88 73 GLY A CA 1
ATOM 578 C C . GLY A 1 73 ? -2.039 8.266 -9.570 1.00 57.88 73 GLY A C 1
ATOM 579 O O . GLY A 1 73 ? -3.034 8.340 -8.857 1.00 57.88 73 GLY A O 1
ATOM 580 N N . ALA A 1 74 ? -0.816 8.534 -9.112 1.00 55.41 74 ALA A N 1
ATOM 581 C CA . ALA A 1 74 ? -0.529 8.956 -7.749 1.00 55.41 74 ALA A CA 1
ATOM 582 C C . ALA A 1 74 ? -1.146 10.324 -7.446 1.00 55.41 74 ALA A C 1
ATOM 584 O O . ALA A 1 74 ? -1.750 10.464 -6.391 1.00 55.41 74 ALA A O 1
ATOM 585 N N . ASP A 1 75 ? -1.087 11.290 -8.365 1.00 59.78 75 ASP A N 1
ATOM 586 C CA . ASP A 1 75 ? -1.757 12.588 -8.211 1.00 59.78 75 ASP A CA 1
ATOM 587 C C . ASP A 1 75 ? -3.287 12.446 -8.167 1.00 59.78 75 ASP A C 1
ATOM 589 O O . ASP A 1 75 ? -3.947 13.092 -7.351 1.00 59.78 75 ASP A O 1
ATOM 593 N N . ALA A 1 76 ? -3.865 11.548 -8.972 1.00 61.53 76 ALA A N 1
ATOM 594 C CA . ALA A 1 76 ? -5.294 11.236 -8.911 1.00 61.53 76 ALA A CA 1
ATOM 595 C C . ALA A 1 76 ? -5.690 10.560 -7.583 1.00 61.53 76 ALA A C 1
ATOM 597 O O . ALA A 1 76 ? -6.720 10.898 -6.997 1.00 61.53 76 ALA A O 1
ATOM 598 N N . ILE A 1 77 ? -4.860 9.641 -7.074 1.00 58.38 77 ILE A N 1
ATOM 599 C CA . ILE A 1 77 ? -5.055 8.976 -5.776 1.00 58.38 77 ILE A CA 1
ATOM 600 C C . ILE A 1 77 ? -4.870 9.972 -4.624 1.00 58.38 77 ILE A C 1
ATOM 602 O O . ILE A 1 77 ? -5.652 9.957 -3.679 1.00 58.38 77 ILE A O 1
ATOM 606 N N . LEU A 1 78 ? -3.875 10.857 -4.701 1.00 58.50 78 LEU A N 1
ATOM 607 C CA . LEU A 1 78 ? -3.606 11.915 -3.724 1.00 58.50 78 LEU A CA 1
ATOM 608 C C . LEU A 1 78 ? -4.754 12.923 -3.663 1.00 58.50 78 LEU A C 1
ATOM 610 O O . LEU A 1 78 ? -5.181 13.281 -2.567 1.00 58.50 78 LEU A O 1
ATOM 614 N N . GLY A 1 79 ? -5.275 13.336 -4.822 1.00 62.03 79 GLY A N 1
ATOM 615 C CA . GLY A 1 79 ? -6.451 14.198 -4.919 1.00 62.03 79 GLY A CA 1
ATOM 616 C C . GLY A 1 79 ? -7.692 13.543 -4.312 1.00 62.03 79 GLY A C 1
ATOM 617 O O . GLY A 1 79 ? -8.371 14.156 -3.497 1.00 62.03 79 GLY A O 1
ATOM 618 N N . ALA A 1 80 ? -7.943 12.268 -4.620 1.00 54.78 80 ALA A N 1
ATOM 619 C CA . ALA A 1 80 ? -9.072 11.529 -4.056 1.00 54.78 80 ALA A CA 1
ATOM 620 C C . ALA A 1 80 ? -8.932 1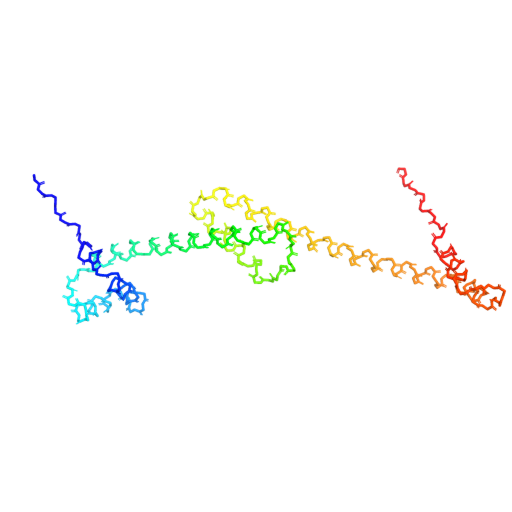1.273 -2.540 1.00 54.78 80 ALA A C 1
ATOM 622 O O . ALA A 1 80 ? -9.911 11.366 -1.803 1.00 54.78 80 ALA A O 1
ATOM 623 N N . ALA A 1 81 ? -7.720 10.979 -2.058 1.00 53.25 81 ALA A N 1
ATOM 624 C CA . ALA A 1 81 ? -7.445 10.694 -0.650 1.00 53.25 81 ALA A CA 1
ATOM 625 C C . ALA A 1 81 ? -7.438 11.947 0.243 1.00 53.25 81 ALA A C 1
ATOM 627 O O . ALA A 1 81 ? -7.615 11.822 1.456 1.00 53.25 81 ALA A O 1
ATOM 628 N N . ALA A 1 82 ? -7.221 13.139 -0.325 1.00 55.28 82 ALA A N 1
ATOM 629 C CA . ALA A 1 82 ? -7.276 14.401 0.411 1.00 55.28 82 ALA A CA 1
ATOM 630 C C . ALA A 1 82 ? -8.700 14.746 0.877 1.00 55.28 82 ALA A C 1
ATOM 632 O O . ALA A 1 82 ? -8.860 15.282 1.974 1.00 55.28 82 ALA A O 1
ATOM 633 N N . ASP A 1 83 ? -9.712 14.386 0.084 1.00 54.22 83 ASP A N 1
ATOM 634 C CA . ASP A 1 83 ? -11.103 14.783 0.326 1.00 54.22 83 ASP A CA 1
ATOM 635 C C . ASP A 1 83 ? -11.916 13.733 1.100 1.00 54.22 83 ASP A C 1
ATOM 637 O O . ASP A 1 83 ? -12.886 14.073 1.771 1.00 54.22 83 ASP A O 1
ATOM 641 N N . ASN A 1 84 ? -11.514 12.462 1.052 1.00 49.84 84 ASN A N 1
ATOM 642 C CA . ASN A 1 84 ? -11.995 11.376 1.906 1.00 49.84 84 ASN A CA 1
ATOM 643 C C . ASN A 1 84 ? -11.008 10.225 1.742 1.00 49.84 84 ASN A C 1
ATOM 645 O O . ASN A 1 84 ? -10.965 9.662 0.655 1.00 49.84 84 ASN A O 1
ATOM 649 N N . LEU A 1 85 ? -10.245 9.833 2.772 1.00 52.47 85 LEU A N 1
ATOM 650 C CA . LEU A 1 85 ? -9.512 8.564 2.698 1.00 52.47 85 LEU A CA 1
ATOM 651 C C . LEU A 1 85 ? -10.559 7.445 2.594 1.00 52.47 85 LEU A C 1
ATOM 653 O O . LEU A 1 85 ? -11.221 7.154 3.596 1.00 52.47 85 LEU A O 1
ATOM 657 N N . PRO A 1 86 ? -10.746 6.799 1.425 1.00 53.62 86 PRO A N 1
ATOM 658 C CA . PRO A 1 86 ? -11.540 5.585 1.377 1.00 53.62 86 PRO A CA 1
ATOM 659 C C . PRO A 1 86 ? -10.832 4.569 2.276 1.00 53.62 86 PRO A C 1
ATOM 661 O O . PRO A 1 86 ? -9.628 4.694 2.521 1.00 53.62 86 PRO A O 1
ATOM 664 N N . ARG A 1 87 ? -11.539 3.538 2.749 1.00 58.94 87 ARG A N 1
ATOM 665 C CA . ARG A 1 87 ? -10.857 2.359 3.301 1.00 58.94 87 ARG A CA 1
ATOM 666 C C . ARG A 1 87 ? -9.826 1.905 2.271 1.00 58.94 87 ARG A C 1
ATOM 668 O O . ARG A 1 87 ? -10.196 1.411 1.210 1.00 58.94 87 ARG A O 1
ATOM 675 N N . ILE A 1 88 ? -8.554 2.155 2.567 1.00 62.91 88 ILE A N 1
ATOM 676 C CA . ILE A 1 88 ? -7.458 1.787 1.688 1.00 62.91 88 ILE A CA 1
ATOM 677 C C . ILE A 1 88 ? -7.328 0.284 1.830 1.00 62.91 88 ILE A C 1
ATOM 679 O O . ILE A 1 88 ? -6.954 -0.220 2.887 1.00 62.91 88 ILE A O 1
ATOM 683 N N . ASP A 1 89 ? -7.753 -0.429 0.794 1.00 67.50 89 ASP A N 1
ATOM 684 C CA . ASP A 1 89 ? -7.618 -1.870 0.759 1.00 67.50 89 ASP A CA 1
ATOM 685 C C . ASP A 1 89 ? -6.150 -2.268 0.537 1.00 67.50 89 ASP A C 1
ATOM 687 O O . ASP A 1 89 ? -5.272 -1.460 0.210 1.00 67.50 89 ASP A O 1
ATOM 691 N N . GLN A 1 90 ? -5.875 -3.555 0.729 1.00 71.00 90 GLN A N 1
ATOM 692 C CA . GLN A 1 90 ? -4.533 -4.111 0.568 1.00 71.00 90 GLN A CA 1
ATOM 693 C C . GLN A 1 90 ? -3.960 -3.882 -0.841 1.00 71.00 90 GLN A C 1
ATOM 695 O O . GLN A 1 90 ? -2.742 -3.784 -0.999 1.00 71.00 90 GLN A O 1
ATOM 700 N N . ALA A 1 91 ? -4.819 -3.795 -1.863 1.00 69.62 91 ALA A N 1
ATOM 701 C CA . ALA A 1 91 ? -4.403 -3.589 -3.244 1.00 69.62 91 ALA A CA 1
ATOM 702 C C . ALA A 1 91 ? -3.898 -2.156 -3.462 1.00 69.62 91 ALA A C 1
ATOM 704 O O . ALA A 1 91 ? -2.851 -1.959 -4.082 1.00 69.62 91 ALA A O 1
ATOM 705 N N . MET A 1 92 ? -4.584 -1.163 -2.896 1.00 70.12 92 MET A N 1
ATOM 706 C CA . MET A 1 92 ? -4.170 0.233 -2.973 1.00 70.12 92 MET A CA 1
ATOM 707 C C . MET A 1 92 ? -2.919 0.509 -2.127 1.00 70.12 92 MET A C 1
ATOM 709 O O . MET A 1 92 ? -2.034 1.242 -2.569 1.00 70.12 92 MET A O 1
ATOM 713 N N . GLU A 1 93 ? -2.766 -0.139 -0.966 1.00 75.75 93 GLU A N 1
ATOM 714 C CA . GLU A 1 93 ? -1.513 -0.084 -0.198 1.00 75.75 93 GLU A CA 1
ATOM 715 C C . GLU A 1 93 ? -0.329 -0.660 -0.999 1.00 75.75 93 GLU A C 1
ATOM 717 O O . GLU A 1 93 ? 0.755 -0.070 -1.028 1.00 75.75 93 GLU A O 1
ATOM 722 N N . ALA A 1 94 ? -0.527 -1.793 -1.682 1.00 77.81 94 ALA A N 1
ATOM 723 C CA . ALA A 1 94 ? 0.496 -2.390 -2.537 1.00 77.81 94 ALA A CA 1
ATOM 724 C C . ALA A 1 94 ? 0.864 -1.476 -3.719 1.00 77.81 94 ALA A C 1
ATOM 726 O O . ALA A 1 94 ? 2.049 -1.305 -4.007 1.00 77.81 94 ALA A O 1
ATOM 727 N N . ALA A 1 95 ? -0.126 -0.838 -4.351 1.00 76.44 95 ALA A N 1
ATOM 728 C CA . ALA A 1 95 ? 0.097 0.120 -5.432 1.00 76.44 95 ALA A CA 1
ATOM 729 C C . ALA A 1 95 ? 0.899 1.348 -4.966 1.00 76.44 95 ALA A C 1
ATOM 731 O O . ALA A 1 95 ? 1.837 1.761 -5.643 1.00 76.44 95 ALA A O 1
ATOM 732 N N . LEU A 1 96 ? 0.600 1.889 -3.780 1.00 75.88 96 LEU A N 1
ATOM 733 C CA . LEU A 1 96 ? 1.346 3.014 -3.204 1.00 75.88 96 LEU A CA 1
ATOM 734 C C . LEU A 1 96 ? 2.794 2.644 -2.865 1.00 75.88 96 LEU A C 1
ATOM 736 O O . LEU A 1 96 ? 3.704 3.432 -3.117 1.00 75.88 96 LEU A O 1
ATOM 740 N N . LYS A 1 97 ? 3.032 1.440 -2.328 1.00 83.12 97 LYS A N 1
ATOM 741 C CA . LYS A 1 97 ? 4.395 0.934 -2.082 1.00 83.12 97 LYS A CA 1
ATOM 742 C C . LYS A 1 97 ? 5.176 0.759 -3.381 1.00 83.12 97 LYS A C 1
ATOM 744 O O . LYS A 1 97 ? 6.351 1.113 -3.428 1.00 83.12 97 LYS A O 1
ATOM 749 N N . GLN A 1 98 ? 4.524 0.246 -4.423 1.00 83.31 98 GLN A N 1
ATOM 750 C CA . GLN A 1 98 ? 5.122 0.102 -5.747 1.00 83.31 98 GLN A CA 1
ATOM 751 C C . GLN A 1 98 ? 5.477 1.469 -6.347 1.00 83.31 98 GLN A C 1
ATOM 753 O O . GLN A 1 98 ? 6.610 1.660 -6.776 1.00 83.31 98 GLN A O 1
ATOM 758 N N . ALA A 1 99 ? 4.564 2.443 -6.289 1.00 76.50 99 ALA A N 1
ATOM 759 C CA . ALA A 1 99 ? 4.824 3.807 -6.748 1.00 76.50 99 ALA A CA 1
ATOM 760 C C . ALA A 1 99 ? 5.972 4.467 -5.963 1.00 76.50 99 ALA A C 1
ATOM 762 O O . ALA A 1 99 ? 6.824 5.132 -6.548 1.00 76.50 99 ALA A O 1
ATOM 763 N N . ALA A 1 100 ? 6.045 4.251 -4.643 1.00 80.69 100 ALA A N 1
ATOM 764 C CA . ALA A 1 100 ? 7.134 4.779 -3.821 1.00 80.69 100 ALA A CA 1
ATOM 765 C C . ALA A 1 100 ? 8.482 4.146 -4.198 1.00 80.69 100 ALA A C 1
ATOM 767 O O . ALA A 1 100 ? 9.492 4.840 -4.287 1.00 80.69 100 ALA A O 1
ATOM 768 N N . PHE A 1 101 ? 8.501 2.837 -4.462 1.00 83.75 101 PHE A N 1
ATOM 769 C CA . PHE A 1 101 ? 9.690 2.145 -4.956 1.00 83.75 101 PHE A CA 1
ATOM 770 C C . PHE A 1 101 ? 10.131 2.678 -6.326 1.00 83.75 101 PHE A C 1
ATOM 772 O O . PHE A 1 101 ? 11.318 2.909 -6.547 1.00 83.75 101 PHE A O 1
ATOM 779 N N . GLU A 1 102 ? 9.185 2.932 -7.227 1.00 78.38 102 GLU A N 1
ATOM 780 C CA . GLU A 1 102 ? 9.463 3.524 -8.536 1.00 78.38 102 GLU A CA 1
ATOM 781 C C . GLU A 1 102 ? 10.032 4.943 -8.413 1.00 78.38 102 GLU A C 1
ATOM 783 O O . GLU A 1 102 ? 11.035 5.235 -9.060 1.00 78.38 102 GLU A O 1
ATOM 788 N N . ALA A 1 103 ? 9.499 5.778 -7.514 1.00 79.94 103 ALA A N 1
ATOM 789 C CA . ALA A 1 103 ? 10.040 7.112 -7.232 1.00 79.94 103 ALA A CA 1
ATOM 790 C C . ALA A 1 103 ? 11.504 7.073 -6.742 1.00 79.94 103 ALA A C 1
ATOM 792 O O . ALA A 1 103 ? 12.319 7.922 -7.108 1.00 79.94 103 ALA A O 1
ATOM 793 N N . VAL A 1 104 ? 11.883 6.048 -5.965 1.00 86.19 104 VAL A N 1
ATOM 794 C CA . VAL A 1 104 ? 13.287 5.828 -5.569 1.00 86.19 104 VAL A CA 1
ATOM 795 C C . VAL A 1 104 ? 14.158 5.503 -6.784 1.00 86.19 104 VAL A C 1
ATOM 797 O O . VAL A 1 104 ? 15.259 6.042 -6.913 1.00 86.19 104 VAL A O 1
ATOM 800 N N . LEU A 1 105 ? 13.686 4.634 -7.684 1.00 83.25 105 LEU A N 1
ATOM 801 C CA . LEU A 1 105 ? 14.437 4.249 -8.884 1.00 83.25 105 LEU A CA 1
ATOM 802 C C . LEU A 1 105 ? 14.654 5.431 -9.837 1.00 83.25 105 LEU A C 1
ATOM 804 O O . LEU A 1 105 ? 15.709 5.522 -10.468 1.00 83.25 105 LEU A O 1
ATOM 808 N N . THR A 1 106 ? 13.683 6.338 -9.921 1.00 81.19 106 THR A N 1
ATOM 809 C CA . THR A 1 106 ? 13.734 7.525 -10.787 1.00 81.19 106 THR A CA 1
ATOM 810 C C . THR A 1 106 ? 14.417 8.725 -10.152 1.00 81.19 106 THR A C 1
ATOM 812 O O . THR A 1 106 ? 14.669 9.707 -10.849 1.00 81.19 106 THR A O 1
ATOM 815 N N . LYS A 1 107 ? 14.764 8.642 -8.861 1.00 88.19 107 LYS A N 1
ATOM 816 C CA . LYS A 1 107 ? 15.263 9.768 -8.056 1.00 88.19 107 LYS A CA 1
ATOM 817 C C . LYS A 1 107 ? 14.279 10.945 -8.018 1.00 88.19 107 LYS A C 1
ATOM 819 O O . LYS A 1 107 ? 14.696 12.100 -7.966 1.00 88.19 107 LYS A O 1
ATOM 824 N N . ASP A 1 108 ? 12.983 10.648 -8.047 1.00 80.38 108 ASP A N 1
ATOM 825 C CA . ASP A 1 108 ? 11.921 11.631 -7.850 1.00 80.38 108 ASP A CA 1
ATOM 826 C C . ASP A 1 108 ? 11.706 11.868 -6.347 1.00 80.38 108 ASP A C 1
ATOM 828 O O . ASP A 1 108 ? 10.917 11.193 -5.681 1.00 80.38 108 ASP A O 1
ATOM 832 N N . GLU A 1 109 ? 12.466 12.813 -5.791 1.00 81.94 109 GLU A N 1
ATOM 833 C CA . GLU A 1 109 ? 12.446 13.133 -4.358 1.00 81.94 109 GLU A CA 1
ATOM 834 C C . GLU A 1 109 ? 11.091 13.701 -3.890 1.00 81.94 109 GLU A C 1
ATOM 836 O O . GLU A 1 109 ? 10.651 13.418 -2.768 1.00 81.94 109 GLU A O 1
ATOM 841 N N . ASP A 1 110 ? 10.404 14.473 -4.739 1.00 77.50 110 ASP A N 1
ATOM 842 C CA . ASP A 1 110 ? 9.107 15.078 -4.408 1.00 77.50 110 ASP A CA 1
ATOM 843 C C . ASP A 1 110 ? 7.991 14.025 -4.417 1.00 77.50 110 ASP A C 1
ATOM 845 O O . ASP A 1 110 ? 7.231 13.910 -3.446 1.00 77.50 110 ASP A O 1
ATOM 849 N N . GLY A 1 111 ? 7.949 13.183 -5.456 1.00 75.69 111 GLY A N 1
ATOM 850 C CA . GLY A 1 111 ? 7.033 12.045 -5.532 1.00 75.69 111 GLY A CA 1
ATOM 851 C C . GLY A 1 111 ? 7.223 11.076 -4.365 1.00 75.69 111 GLY A C 1
ATOM 852 O O . GLY A 1 111 ? 6.251 10.688 -3.708 1.00 75.69 111 GLY A O 1
ATOM 853 N N . LEU A 1 112 ? 8.475 10.760 -4.016 1.00 79.19 112 LEU A N 1
ATOM 854 C CA . LEU A 1 112 ? 8.793 9.898 -2.877 1.00 79.19 112 LEU A CA 1
ATOM 855 C C . LEU A 1 112 ? 8.288 10.479 -1.551 1.00 79.19 112 LEU A C 1
ATOM 857 O O . LEU A 1 112 ? 7.708 9.756 -0.736 1.00 79.19 112 LEU A O 1
ATOM 861 N N . THR A 1 113 ? 8.478 11.780 -1.330 1.00 79.56 113 THR A N 1
ATOM 862 C CA . THR A 1 113 ? 8.056 12.456 -0.095 1.00 79.56 113 THR A CA 1
ATOM 863 C C . THR A 1 113 ? 6.535 12.437 0.049 1.00 79.56 113 THR A C 1
ATOM 865 O O . THR A 1 113 ? 6.007 12.082 1.108 1.00 79.56 113 THR A O 1
ATOM 868 N N . LYS A 1 114 ? 5.808 12.757 -1.028 1.00 76.56 114 LYS A N 1
ATOM 869 C CA . LYS A 1 114 ? 4.338 12.714 -1.067 1.00 76.56 114 LYS A CA 1
ATOM 870 C C . LYS A 1 114 ? 3.804 11.308 -0.799 1.00 76.56 114 LYS A C 1
ATOM 872 O O . LYS A 1 114 ? 2.954 11.140 0.076 1.00 76.56 114 LYS A O 1
ATOM 877 N N . LEU A 1 115 ? 4.339 10.296 -1.481 1.00 77.50 115 LEU A N 1
ATOM 878 C CA . LEU A 1 115 ? 3.918 8.900 -1.321 1.00 77.50 115 LEU A CA 1
ATOM 879 C C . LEU A 1 115 ? 4.221 8.362 0.081 1.00 77.50 115 LEU A C 1
ATOM 881 O O . LEU A 1 115 ? 3.375 7.707 0.692 1.00 77.50 115 LEU A O 1
ATOM 885 N N . THR A 1 116 ? 5.385 8.700 0.637 1.00 78.38 116 THR A N 1
ATOM 886 C CA . THR A 1 116 ? 5.754 8.321 2.009 1.00 78.38 116 THR A CA 1
ATOM 887 C C . THR A 1 116 ? 4.795 8.936 3.027 1.00 78.38 116 THR A C 1
ATOM 889 O O . THR A 1 116 ? 4.338 8.248 3.937 1.00 78.38 116 THR A O 1
ATOM 892 N N . ASN A 1 117 ? 4.412 10.204 2.849 1.00 76.62 117 ASN A N 1
ATOM 893 C CA . ASN A 1 117 ? 3.436 10.861 3.718 1.00 76.62 117 ASN A CA 1
ATOM 894 C C . ASN A 1 117 ? 2.052 10.196 3.662 1.00 76.62 117 ASN A C 1
ATOM 896 O O . ASN A 1 117 ? 1.394 10.076 4.698 1.00 76.62 117 ASN A O 1
ATOM 900 N N . VAL A 1 118 ? 1.607 9.730 2.491 1.00 75.75 118 VAL A N 1
ATOM 901 C CA . VAL A 1 118 ? 0.355 8.960 2.370 1.00 75.75 118 VAL A CA 1
ATOM 902 C C . VAL A 1 118 ? 0.461 7.626 3.097 1.00 75.75 118 VAL A C 1
ATOM 904 O O . VAL A 1 118 ? -0.414 7.301 3.898 1.00 75.75 118 VAL A O 1
ATOM 907 N N . LEU A 1 119 ? 1.544 6.876 2.877 1.00 78.06 119 LEU A N 1
ATOM 908 C CA . LEU A 1 119 ? 1.780 5.597 3.553 1.00 78.06 119 LEU A CA 1
ATOM 909 C C . LEU A 1 119 ? 1.813 5.757 5.080 1.00 78.06 119 LEU A C 1
ATOM 911 O O . LEU A 1 119 ? 1.208 4.958 5.794 1.00 78.06 119 LEU A O 1
ATOM 915 N N . LEU A 1 120 ? 2.444 6.818 5.586 1.00 83.25 120 LEU A N 1
ATOM 916 C CA . LEU A 1 120 ? 2.456 7.137 7.015 1.00 83.25 120 LEU A CA 1
ATOM 917 C C . LEU A 1 120 ? 1.053 7.439 7.553 1.00 83.25 120 LEU A C 1
ATOM 919 O O . LEU A 1 120 ? 0.699 6.970 8.634 1.00 83.25 120 LEU A O 1
ATOM 923 N N . ARG A 1 121 ? 0.229 8.187 6.807 1.00 77.19 121 ARG A N 1
ATOM 924 C CA . ARG A 1 121 ? -1.166 8.456 7.195 1.00 77.19 121 ARG A CA 1
ATOM 925 C C . ARG A 1 121 ? -2.000 7.176 7.254 1.00 77.19 121 ARG A C 1
ATOM 927 O O . ARG A 1 121 ? -2.770 7.020 8.196 1.00 77.19 121 ARG A O 1
ATOM 934 N N . ILE A 1 122 ? -1.808 6.253 6.309 1.00 75.94 122 ILE A N 1
ATOM 935 C CA . ILE A 1 122 ? -2.476 4.940 6.304 1.00 75.94 122 ILE A CA 1
ATOM 936 C C . ILE A 1 122 ? -2.103 4.140 7.547 1.00 75.94 122 ILE A C 1
ATOM 938 O O . ILE A 1 122 ? -2.976 3.654 8.262 1.00 75.94 122 ILE A O 1
ATOM 942 N N . GLN A 1 123 ? -0.803 4.026 7.827 1.00 81.94 123 GLN A N 1
ATOM 943 C CA . GLN A 1 123 ? -0.325 3.285 8.993 1.00 81.94 123 GLN A CA 1
ATOM 944 C C . GLN A 1 123 ? -0.835 3.893 10.297 1.00 81.94 123 GLN A C 1
ATOM 946 O O . GLN A 1 123 ? -1.222 3.154 11.200 1.00 81.94 123 GLN A O 1
ATOM 951 N N . LYS A 1 124 ? -0.878 5.227 10.381 1.00 84.12 124 LYS A N 1
ATOM 952 C CA . LYS A 1 124 ? -1.444 5.928 11.531 1.00 84.12 124 LYS A CA 1
ATOM 953 C C . LYS A 1 124 ? -2.929 5.610 11.708 1.00 84.12 124 LYS A C 1
ATOM 955 O O . LYS A 1 124 ? -3.318 5.215 12.796 1.00 84.12 124 LYS A O 1
ATOM 960 N N . ALA A 1 125 ? -3.731 5.694 10.647 1.00 77.81 125 ALA A N 1
ATOM 961 C CA . ALA A 1 125 ? -5.155 5.366 10.717 1.00 77.81 125 ALA A CA 1
ATOM 962 C C . ALA A 1 125 ? -5.399 3.911 11.161 1.00 77.81 125 ALA A C 1
ATOM 964 O O . ALA A 1 125 ? -6.248 3.659 12.010 1.00 77.81 125 ALA A O 1
ATOM 965 N N . ALA A 1 126 ? -4.611 2.960 10.647 1.00 80.75 126 ALA A N 1
ATOM 966 C CA . ALA A 1 126 ? -4.694 1.557 11.055 1.00 80.75 126 ALA A CA 1
ATOM 967 C C . ALA A 1 126 ? -4.276 1.337 12.521 1.00 80.75 126 ALA A C 1
ATOM 969 O O . ALA A 1 126 ? -4.814 0.466 13.205 1.00 80.75 126 ALA A O 1
ATOM 970 N N . LEU A 1 127 ? -3.300 2.106 13.013 1.00 86.00 127 LEU A N 1
ATOM 971 C CA . LEU A 1 127 ? -2.902 2.077 14.417 1.00 86.00 127 LEU A CA 1
ATOM 972 C C . LEU A 1 127 ? -4.010 2.643 15.313 1.00 86.00 127 LEU A C 1
ATOM 974 O O . LEU A 1 127 ? 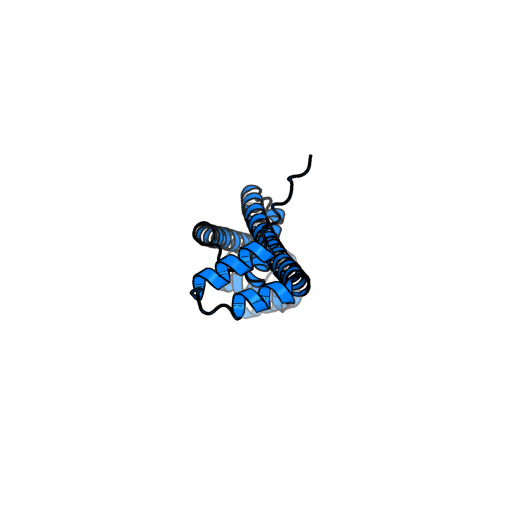-4.327 2.028 16.328 1.00 86.00 127 LEU A O 1
ATOM 978 N N . ASP A 1 128 ? -4.609 3.764 14.918 1.00 80.81 128 ASP A N 1
ATOM 979 C CA . ASP A 1 128 ? -5.698 4.416 15.647 1.00 80.81 128 ASP A CA 1
ATOM 980 C C . ASP A 1 128 ? -6.940 3.499 15.722 1.00 80.81 128 ASP A C 1
ATOM 982 O O . ASP A 1 128 ? -7.556 3.386 16.781 1.00 80.81 128 ASP A O 1
ATOM 986 N N . GLU A 1 129 ? -7.265 2.761 14.649 1.00 83.25 129 GLU A N 1
ATOM 987 C CA . GLU A 1 129 ? -8.351 1.761 14.640 1.00 83.25 129 GLU A CA 1
ATOM 988 C C . GLU A 1 129 ? -8.096 0.633 15.653 1.00 83.25 129 GLU A C 1
ATOM 990 O O . GLU A 1 129 ? -8.968 0.311 16.460 1.00 83.25 129 GLU A O 1
ATOM 995 N N . LYS A 1 130 ? -6.872 0.089 15.692 1.00 85.50 130 LYS A N 1
ATOM 996 C CA . LYS A 1 130 ? -6.487 -0.937 16.679 1.00 85.50 130 LYS A CA 1
ATOM 997 C C . LYS A 1 130 ? -6.485 -0.407 18.109 1.00 85.50 130 LYS A C 1
ATOM 999 O O . LYS A 1 130 ? -6.825 -1.133 19.040 1.00 85.50 130 LYS A O 1
ATOM 1004 N N . GLN A 1 131 ? -6.072 0.843 18.308 1.00 90.12 131 GLN A N 1
ATOM 1005 C CA . GLN A 1 131 ? -6.127 1.476 19.623 1.00 90.12 131 GLN A CA 1
ATOM 1006 C C . GLN A 1 131 ? -7.570 1.640 20.094 1.00 90.12 131 GLN A C 1
ATOM 1008 O O . GLN A 1 131 ? -7.854 1.360 21.257 1.00 90.12 131 GLN A O 1
ATOM 1013 N N . LEU A 1 132 ? -8.477 2.046 19.204 1.00 92.31 132 LEU A N 1
ATOM 1014 C CA . LEU A 1 132 ? -9.897 2.152 19.514 1.00 92.31 132 LEU A CA 1
ATOM 1015 C C . LEU A 1 132 ? -10.498 0.785 19.871 1.00 92.31 132 LEU A C 1
ATOM 1017 O O . LEU A 1 132 ? -11.222 0.689 20.858 1.00 92.31 132 LEU A O 1
ATOM 1021 N N . GLU A 1 133 ? -10.164 -0.270 19.126 1.00 90.81 133 GLU A N 1
ATOM 1022 C CA . GLU A 1 133 ? -10.593 -1.644 19.426 1.00 90.81 133 GLU A CA 1
ATOM 1023 C C . GLU A 1 133 ? -10.132 -2.081 20.824 1.00 90.81 133 GLU A C 1
ATOM 1025 O O . GLU A 1 133 ? -10.949 -2.471 21.655 1.00 90.81 133 GLU A O 1
ATOM 1030 N N . LEU A 1 134 ? -8.849 -1.889 21.146 1.00 93.94 134 LEU A N 1
ATOM 1031 C CA . LEU A 1 134 ? -8.311 -2.187 22.477 1.00 93.94 134 LEU A CA 1
ATOM 1032 C C . LEU A 1 134 ? -8.973 -1.360 23.589 1.00 93.94 134 LEU A C 1
ATOM 1034 O O . LEU A 1 134 ? -9.172 -1.858 24.697 1.00 93.94 134 LEU A O 1
ATOM 1038 N N . GLN A 1 135 ? -9.300 -0.093 23.324 1.00 92.62 135 GLN A N 1
ATOM 1039 C CA . GLN A 1 135 ? -10.015 0.757 24.277 1.00 92.62 135 GLN A CA 1
ATOM 1040 C C . GLN A 1 135 ? -11.443 0.265 24.514 1.00 92.62 135 GLN A C 1
ATOM 1042 O O . GLN A 1 135 ? -11.892 0.255 25.661 1.00 92.62 135 GLN A O 1
ATOM 1047 N N . ILE A 1 136 ? -12.141 -0.163 23.459 1.00 91.50 136 ILE A N 1
ATOM 1048 C CA . ILE A 1 136 ? -13.476 -0.760 23.555 1.00 91.50 136 ILE A CA 1
ATOM 1049 C C . ILE A 1 136 ? -13.409 -2.052 24.367 1.00 91.50 136 ILE A C 1
ATOM 1051 O O . ILE A 1 136 ? -14.177 -2.201 25.316 1.00 91.50 136 ILE A O 1
ATOM 1055 N N . ASP A 1 137 ? -12.472 -2.944 24.056 1.00 93.44 137 ASP A N 1
ATOM 1056 C CA . ASP A 1 137 ? -12.302 -4.214 24.764 1.00 93.44 137 ASP A CA 1
ATOM 1057 C C . ASP A 1 137 ? -11.994 -3.994 26.243 1.00 93.44 137 ASP A C 1
ATOM 1059 O O . ASP A 1 137 ? -12.619 -4.599 27.117 1.00 93.44 137 ASP A O 1
ATOM 1063 N N . ARG A 1 138 ? -11.074 -3.071 26.545 1.00 93.75 138 ARG A N 1
ATOM 1064 C CA . ARG A 1 138 ? -10.753 -2.697 27.924 1.00 93.75 138 ARG A CA 1
ATOM 1065 C C . ARG A 1 138 ? -11.975 -2.137 28.641 1.00 93.75 138 ARG A C 1
ATOM 1067 O O . ARG A 1 138 ? -12.265 -2.556 29.757 1.00 93.75 138 ARG A O 1
ATOM 1074 N N . PHE A 1 139 ? -12.710 -1.231 28.000 1.00 92.19 139 PHE A N 1
ATOM 1075 C CA . PHE A 1 139 ? -13.928 -0.668 28.570 1.00 92.19 139 PHE A CA 1
ATOM 1076 C C . PHE A 1 139 ? -14.975 -1.752 28.853 1.00 92.19 139 PHE A C 1
ATOM 1078 O O . PHE A 1 139 ? -15.560 -1.766 29.934 1.00 92.19 139 PHE A O 1
ATOM 1085 N N . GLN A 1 140 ? -15.198 -2.681 27.920 1.00 90.19 140 GLN A N 1
ATOM 1086 C CA . GLN A 1 140 ? -16.140 -3.788 28.095 1.00 90.19 140 GLN A CA 1
ATOM 1087 C C . GLN A 1 140 ? -15.710 -4.728 29.222 1.00 90.19 140 GLN A C 1
ATOM 1089 O O . GLN A 1 140 ? -16.543 -5.132 30.035 1.00 90.19 140 GLN A O 1
ATOM 1094 N N . PHE A 1 141 ? -14.419 -5.048 29.298 1.00 93.25 141 PHE A N 1
ATOM 1095 C CA . PHE A 1 141 ? -13.858 -5.872 30.360 1.00 93.25 141 PHE A CA 1
ATOM 1096 C C . PHE A 1 141 ? -14.023 -5.211 31.735 1.00 93.25 141 PHE A C 1
ATOM 1098 O O . PHE A 1 141 ? -14.544 -5.837 32.661 1.00 93.25 141 PHE A O 1
ATOM 1105 N N . ASP A 1 142 ? -13.646 -3.937 31.859 1.00 90.06 142 ASP A N 1
ATOM 1106 C CA . ASP A 1 142 ? -13.759 -3.172 33.103 1.00 90.06 142 ASP A CA 1
ATOM 1107 C C . ASP A 1 142 ? -15.230 -3.007 33.519 1.00 90.06 142 ASP A C 1
ATOM 1109 O O . ASP A 1 142 ? -15.572 -3.193 34.688 1.00 90.06 142 ASP A O 1
ATOM 1113 N N . ALA A 1 143 ? -16.128 -2.753 32.561 1.00 88.94 143 ALA A N 1
ATOM 1114 C CA . ALA A 1 143 ? -17.569 -2.691 32.793 1.00 88.94 143 ALA A CA 1
ATOM 1115 C C . ALA A 1 143 ? -18.138 -4.031 33.285 1.00 88.94 143 ALA A C 1
ATOM 1117 O O . ALA A 1 143 ? -18.913 -4.059 34.244 1.00 88.94 143 ALA A O 1
ATOM 1118 N N . ALA A 1 144 ? -17.751 -5.144 32.655 1.00 91.88 144 ALA A N 1
ATOM 1119 C CA . ALA A 1 144 ? -18.184 -6.481 33.050 1.00 91.88 144 ALA A CA 1
ATOM 1120 C C . ALA A 1 144 ? -17.683 -6.833 34.455 1.00 91.88 144 ALA A C 1
ATOM 1122 O O . ALA A 1 144 ? -18.454 -7.320 35.282 1.00 91.88 144 ALA A O 1
ATOM 1123 N N . LYS A 1 145 ? -16.418 -6.522 34.755 1.00 92.88 145 LYS A N 1
ATOM 1124 C CA . LYS A 1 145 ? -15.828 -6.710 36.082 1.00 92.88 145 LYS A CA 1
ATOM 1125 C C . LYS A 1 145 ? -16.564 -5.889 37.144 1.00 92.88 145 LYS A C 1
ATOM 1127 O O . LYS A 1 145 ? -17.033 -6.452 38.129 1.00 92.88 145 LYS A O 1
ATOM 1132 N N . ALA A 1 146 ? -16.769 -4.593 36.905 1.00 89.88 146 ALA A N 1
ATOM 1133 C CA . ALA A 1 146 ? -17.501 -3.721 37.823 1.00 89.88 146 ALA A CA 1
ATOM 1134 C C . ALA A 1 146 ? -18.950 -4.190 38.047 1.00 89.88 146 ALA A C 1
ATO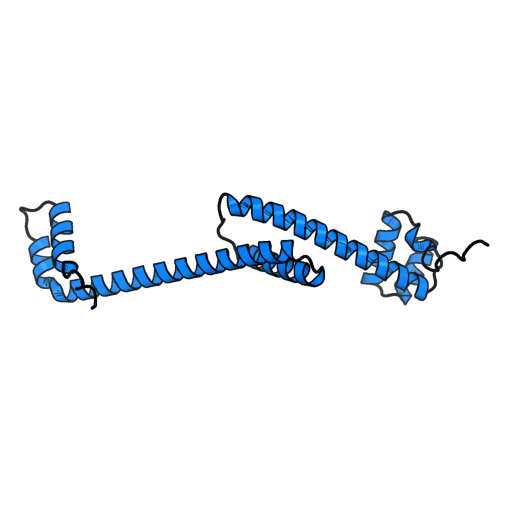M 1136 O O . ALA A 1 146 ? -19.477 -4.082 39.159 1.00 89.88 146 ALA A O 1
ATOM 1137 N N . ALA A 1 147 ? -19.600 -4.728 37.008 1.00 91.06 147 ALA A N 1
ATOM 1138 C CA . ALA A 1 147 ? -20.948 -5.275 37.105 1.00 91.06 147 ALA A CA 1
ATOM 1139 C C . ALA A 1 147 ? -20.997 -6.542 37.962 1.00 91.06 147 ALA A C 1
ATOM 1141 O O . ALA A 1 147 ? -21.909 -6.669 38.782 1.00 91.06 147 ALA A O 1
ATOM 1142 N N . LEU A 1 148 ? -20.012 -7.435 37.818 1.00 91.88 148 LEU A N 1
ATOM 1143 C CA . LEU A 1 148 ? -19.865 -8.625 38.659 1.00 91.88 148 LEU A CA 1
ATOM 1144 C C . LEU A 1 148 ? -19.628 -8.258 40.132 1.00 91.88 148 LEU A C 1
ATOM 1146 O O . LEU A 1 148 ? -20.238 -8.863 41.013 1.00 91.88 148 LEU A O 1
ATOM 1150 N N . ASP A 1 149 ? -18.843 -7.216 40.401 1.00 91.94 149 ASP A N 1
ATOM 1151 C CA . ASP A 1 149 ? -18.581 -6.747 41.767 1.00 91.94 149 ASP A CA 1
ATOM 1152 C C . ASP A 1 149 ? -19.817 -6.079 42.412 1.00 91.94 149 ASP A C 1
ATOM 1154 O O . ASP A 1 149 ? -19.990 -6.106 43.631 1.00 91.94 149 ASP A O 1
ATOM 1158 N N . ASN A 1 150 ? -20.723 -5.505 41.607 1.00 92.25 150 ASN A N 1
ATOM 1159 C CA . ASN A 1 150 ? -21.882 -4.732 42.079 1.00 92.25 150 ASN A CA 1
ATOM 1160 C C . ASN A 1 150 ? -23.248 -5.406 41.837 1.00 92.25 150 ASN A C 1
ATOM 1162 O O . ASN A 1 150 ? -24.282 -4.737 41.943 1.00 92.25 150 ASN A O 1
ATOM 1166 N N . VAL A 1 151 ? -23.299 -6.719 41.567 1.00 92.69 151 VAL A N 1
ATOM 1167 C CA . VAL A 1 151 ? -24.532 -7.456 41.192 1.00 92.69 151 VAL A CA 1
ATOM 1168 C C . VAL A 1 151 ? -25.712 -7.189 42.130 1.00 92.69 151 VAL A C 1
ATOM 1170 O O . VAL A 1 151 ? -26.833 -6.982 41.665 1.00 92.69 151 VAL A O 1
ATOM 1173 N N . ALA A 1 152 ? -25.491 -7.185 43.448 1.00 92.25 152 ALA A N 1
ATOM 1174 C CA . ALA A 1 152 ? -26.564 -6.973 44.421 1.00 92.25 152 ALA A CA 1
ATOM 1175 C C . ALA A 1 152 ? -27.191 -5.571 44.302 1.00 92.25 152 ALA A C 1
ATOM 1177 O O . ALA A 1 152 ? -28.414 -5.437 44.311 1.00 92.25 152 ALA A O 1
ATOM 1178 N N . THR A 1 153 ? -26.357 -4.545 44.117 1.00 90.50 153 THR A N 1
ATOM 1179 C CA . THR A 1 153 ? -26.802 -3.152 43.951 1.00 90.50 153 THR A CA 1
ATOM 1180 C C . THR A 1 153 ? -27.474 -2.938 42.595 1.00 90.50 153 THR A C 1
ATOM 1182 O O . THR A 1 153 ? -28.471 -2.233 42.491 1.00 90.50 153 THR A O 1
ATOM 1185 N N . LEU A 1 154 ? -26.971 -3.573 41.533 1.00 91.38 154 LEU A N 1
ATOM 1186 C CA . LEU A 1 154 ? -27.616 -3.501 40.221 1.00 91.38 154 LEU A CA 1
ATOM 1187 C C . LEU A 1 154 ? -29.011 -4.141 40.240 1.00 91.38 154 LEU A C 1
ATOM 1189 O O . LEU A 1 154 ? -29.947 -3.589 39.664 1.00 91.38 154 LEU A O 1
ATOM 1193 N N . LYS A 1 155 ? -29.177 -5.263 40.954 1.00 92.62 155 LYS A N 1
ATOM 1194 C CA . LYS A 1 155 ? -30.485 -5.910 41.136 1.00 92.62 155 LYS A CA 1
ATOM 1195 C C . LYS A 1 155 ? -31.476 -5.031 41.899 1.00 92.62 155 LYS A C 1
ATOM 1197 O O . LYS A 1 155 ? -32.651 -5.033 41.540 1.00 92.62 155 LYS A O 1
ATOM 1202 N N . SER A 1 156 ? -31.034 -4.285 42.917 1.00 92.00 156 SER A N 1
ATOM 1203 C CA . SER A 1 156 ? -31.921 -3.369 43.650 1.00 92.00 156 SER A CA 1
ATOM 1204 C C . SER A 1 156 ? -32.349 -2.170 42.799 1.00 92.00 156 SER A C 1
ATOM 1206 O O . SER A 1 156 ? -33.522 -1.815 42.807 1.00 92.00 156 SER A O 1
ATOM 1208 N N . ILE A 1 157 ? -31.441 -1.600 41.998 1.00 89.81 157 ILE A N 1
ATOM 1209 C CA . ILE A 1 157 ? -31.774 -0.529 41.038 1.00 89.81 157 ILE A CA 1
ATOM 1210 C C . ILE A 1 157 ? -32.769 -1.038 39.983 1.00 89.81 157 ILE A C 1
ATOM 1212 O O . ILE A 1 157 ? -33.726 -0.350 39.627 1.00 89.81 157 ILE A O 1
ATOM 1216 N N . GLN A 1 158 ? -32.574 -2.262 39.483 1.00 92.75 158 GLN A N 1
ATOM 1217 C CA . GLN A 1 158 ? -33.464 -2.855 38.486 1.00 92.75 158 GLN A CA 1
ATOM 1218 C C . GLN A 1 158 ? -34.890 -3.052 39.025 1.00 92.75 158 GLN A C 1
ATOM 1220 O O . GLN A 1 158 ? -35.857 -2.775 38.306 1.00 92.75 158 GLN A O 1
ATOM 1225 N N . SER A 1 159 ? -35.024 -3.530 40.266 1.00 93.12 159 SER A N 1
ATOM 1226 C CA . SER A 1 159 ? -36.312 -3.871 40.879 1.00 93.12 159 SER A CA 1
ATOM 1227 C C . SER A 1 159 ? -37.100 -2.666 41.405 1.00 93.12 159 SER A C 1
ATOM 1229 O O . SER A 1 159 ? -38.303 -2.805 41.646 1.00 93.12 159 SER A O 1
ATOM 1231 N N . ASP A 1 160 ? -36.482 -1.488 41.522 1.00 91.56 160 ASP A N 1
ATOM 1232 C CA . ASP A 1 160 ? -37.159 -0.265 41.955 1.00 91.56 160 ASP A CA 1
ATOM 1233 C C . ASP A 1 160 ? -38.214 0.183 40.927 1.00 91.56 160 ASP A C 1
ATOM 1235 O O . ASP A 1 160 ? -37.908 0.476 39.772 1.00 91.56 160 ASP A O 1
ATOM 1239 N N . ARG A 1 161 ? -39.491 0.212 41.321 1.00 92.12 161 ARG A N 1
ATOM 1240 C CA . ARG A 1 161 ? -40.607 0.599 40.437 1.00 92.12 161 ARG A CA 1
ATOM 1241 C C . ARG A 1 161 ? -40.838 2.107 40.374 1.00 92.12 161 ARG A C 1
ATOM 1243 O O . ARG A 1 161 ? -41.611 2.545 39.530 1.00 92.12 161 ARG A O 1
ATOM 1250 N N . SER A 1 162 ? -40.206 2.875 41.259 1.00 92.19 162 SER A N 1
ATOM 1251 C CA . SER A 1 162 ? -40.356 4.331 41.314 1.00 92.19 162 SER A CA 1
ATOM 1252 C C . SER A 1 162 ? -39.498 5.060 40.274 1.00 92.19 162 SER A C 1
ATOM 1254 O O . SER A 1 162 ? -39.784 6.206 39.942 1.00 92.19 162 SER A O 1
ATOM 1256 N N . MET A 1 163 ? -38.476 4.388 39.733 1.00 90.12 163 MET A N 1
ATOM 1257 C CA . MET A 1 163 ? -37.537 4.955 38.766 1.00 90.12 163 MET A CA 1
ATOM 1258 C C . MET A 1 163 ? -37.932 4.642 37.320 1.00 90.12 163 MET A C 1
ATOM 1260 O O . MET A 1 163 ? -38.328 3.514 37.001 1.00 90.12 163 MET A O 1
ATOM 1264 N N . SER A 1 164 ? -37.749 5.618 36.426 1.00 93.00 164 SER A N 1
ATOM 1265 C CA . SER A 1 164 ? -37.881 5.410 34.981 1.00 93.00 164 SER A CA 1
ATOM 1266 C C . SER A 1 164 ? -36.729 4.557 34.422 1.00 93.00 164 SER A C 1
ATOM 1268 O O . SER A 1 164 ? -35.715 4.334 35.088 1.00 93.00 164 SER A O 1
ATOM 1270 N N . SER A 1 165 ? -36.869 4.062 33.188 1.00 88.81 165 SER A N 1
ATOM 1271 C CA . SER A 1 165 ? -35.813 3.269 32.535 1.00 88.81 165 SER A CA 1
ATOM 1272 C C . SER A 1 165 ? -34.496 4.048 32.414 1.00 88.81 165 SER A C 1
ATOM 1274 O O . SER A 1 165 ? -33.432 3.511 32.720 1.00 88.81 165 SER A O 1
ATOM 1276 N N . ASP A 1 166 ? -34.565 5.326 32.043 1.00 88.56 166 ASP A N 1
ATOM 1277 C CA . ASP A 1 166 ? -33.384 6.174 31.852 1.00 88.56 166 ASP A CA 1
ATOM 1278 C C . ASP A 1 166 ? -32.705 6.522 33.186 1.00 88.56 166 ASP A C 1
ATOM 1280 O O . ASP A 1 166 ? -31.471 6.537 33.286 1.00 88.56 166 ASP A O 1
ATOM 1284 N N . ASP A 1 167 ? -33.495 6.702 34.250 1.00 89.94 167 ASP A N 1
ATOM 1285 C CA . ASP A 1 167 ? -32.973 6.930 35.601 1.00 89.94 167 ASP A CA 1
ATOM 1286 C C . ASP A 1 167 ? -32.234 5.698 36.132 1.00 89.94 167 ASP A C 1
ATOM 1288 O O . ASP A 1 167 ? -31.188 5.823 36.774 1.00 89.94 167 ASP A O 1
ATOM 1292 N N . LYS A 1 168 ? -32.731 4.491 35.826 1.00 90.25 168 LYS A N 1
ATOM 1293 C CA . LYS A 1 168 ? -32.067 3.231 36.194 1.00 90.25 168 LYS A CA 1
ATOM 1294 C C . LYS A 1 168 ? -30.730 3.061 35.485 1.00 90.25 168 LYS A C 1
ATOM 1296 O O . LYS A 1 168 ? -29.748 2.700 36.133 1.00 90.25 168 LYS A O 1
ATOM 1301 N N . ILE A 1 169 ? -30.668 3.350 34.182 1.00 89.69 169 ILE A N 1
ATOM 1302 C CA . ILE A 1 169 ? -29.418 3.315 33.401 1.00 89.69 169 ILE A CA 1
ATOM 1303 C C . ILE A 1 169 ? -28.417 4.316 33.988 1.00 89.69 169 ILE A C 1
ATOM 1305 O O . ILE A 1 169 ? -27.252 3.977 34.206 1.00 89.69 169 ILE A O 1
ATOM 1309 N N . THR A 1 170 ? -28.870 5.527 34.313 1.00 88.44 170 THR A N 1
ATOM 1310 C CA . THR A 1 170 ? -28.024 6.570 34.906 1.00 88.44 170 THR A CA 1
ATOM 1311 C C . THR A 1 170 ? -27.507 6.170 36.291 1.00 88.44 170 THR A C 1
ATOM 1313 O O . THR A 1 170 ? -26.316 6.328 36.573 1.00 88.44 170 THR A O 1
ATOM 1316 N N . ALA A 1 171 ? -28.358 5.606 37.153 1.00 86.31 171 ALA A N 1
ATOM 1317 C CA . ALA A 1 171 ? -27.963 5.125 38.476 1.00 86.31 171 ALA A CA 1
ATOM 1318 C C . ALA A 1 171 ? -26.980 3.945 38.402 1.00 86.31 171 ALA A C 1
ATOM 1320 O O . ALA A 1 171 ? -25.982 3.933 39.128 1.00 86.31 171 ALA A O 1
ATOM 1321 N N . ALA A 1 172 ? -27.203 2.997 37.487 1.00 88.94 172 ALA A N 1
ATOM 1322 C CA . ALA A 1 172 ? -26.281 1.892 37.236 1.00 88.94 172 ALA A CA 1
ATOM 1323 C C . ALA A 1 172 ? -24.925 2.403 36.729 1.00 88.94 172 ALA A C 1
ATOM 1325 O O . ALA A 1 172 ? -23.888 2.026 37.272 1.00 88.94 172 ALA A O 1
ATOM 1326 N N . ARG A 1 173 ? -24.917 3.333 35.762 1.00 88.19 173 ARG A N 1
ATOM 1327 C CA . ARG A 1 173 ? -23.690 3.959 35.248 1.00 88.19 173 ARG A CA 1
ATOM 1328 C C . ARG A 1 173 ? -22.916 4.666 36.357 1.00 88.19 173 ARG A C 1
ATOM 1330 O O . ARG A 1 173 ? -21.705 4.494 36.454 1.00 88.19 173 ARG A O 1
ATOM 1337 N N . ARG A 1 174 ? -23.602 5.414 37.228 1.00 87.88 174 ARG A N 1
ATOM 1338 C CA . ARG A 1 174 ? -22.961 6.019 38.400 1.00 87.88 174 ARG A CA 1
ATOM 1339 C C . ARG A 1 174 ? -22.354 4.945 39.297 1.00 87.88 174 ARG A C 1
ATOM 1341 O O . ARG A 1 174 ? -21.195 5.060 39.670 1.00 87.88 174 ARG A O 1
ATOM 1348 N N . LYS A 1 175 ? -23.077 3.877 39.620 1.00 87.88 175 LYS A N 1
ATOM 1349 C CA . LYS A 1 175 ? -22.531 2.860 40.523 1.00 87.88 175 LYS A CA 1
ATOM 1350 C C . LYS A 1 175 ? -21.322 2.118 39.939 1.00 87.88 175 LYS A C 1
ATOM 1352 O O . LYS A 1 175 ? -20.412 1.793 40.693 1.00 87.88 175 LYS A O 1
ATOM 1357 N N . LEU A 1 176 ? -21.312 1.888 38.627 1.00 87.56 176 LEU A N 1
ATOM 1358 C CA . LEU A 1 176 ? -20.258 1.146 37.930 1.00 87.56 176 LEU A CA 1
ATOM 1359 C C . LEU A 1 176 ? -19.011 1.980 37.623 1.00 87.56 176 LEU A C 1
ATOM 1361 O O . LEU A 1 176 ? -17.915 1.435 37.642 1.00 87.56 176 LEU A O 1
ATOM 1365 N N . PHE A 1 177 ? -19.167 3.281 37.359 1.00 84.88 177 PHE A N 1
ATOM 1366 C CA . PHE A 1 177 ? -18.085 4.112 36.816 1.00 84.88 177 PHE A CA 1
ATOM 1367 C C . PHE A 1 177 ? -17.801 5.401 37.609 1.00 84.88 177 PHE A C 1
ATOM 1369 O O . PHE A 1 177 ? -16.997 6.207 37.158 1.00 84.88 177 PHE A O 1
ATOM 1376 N N . SER A 1 178 ? -18.421 5.641 38.777 1.00 70.12 178 SER A N 1
ATOM 1377 C CA . SER A 1 178 ? -18.156 6.866 39.575 1.00 70.12 178 SER A CA 1
ATOM 1378 C C . SER A 1 178 ? -16.880 6.824 40.422 1.00 70.12 178 SER A C 1
ATOM 1380 O O . SER A 1 178 ? -16.731 7.654 41.316 1.00 70.12 178 SER A O 1
ATOM 1382 N N . VAL A 1 179 ? -15.948 5.905 40.161 1.00 57.91 179 VAL A N 1
ATOM 1383 C CA . VAL A 1 179 ? -14.567 6.095 40.622 1.00 57.91 179 VAL A CA 1
ATOM 1384 C C . VAL A 1 179 ? -13.870 6.897 39.530 1.00 57.91 179 VAL A C 1
ATOM 1386 O O . VAL A 1 179 ? -13.402 6.344 38.538 1.00 57.91 179 VAL A O 1
ATOM 1389 N N . ILE A 1 180 ? -13.898 8.221 39.683 1.00 50.06 180 ILE A N 1
ATOM 1390 C CA . ILE A 1 180 ? -13.021 9.128 38.940 1.00 50.06 180 ILE A CA 1
ATOM 1391 C C . ILE A 1 180 ? -11.592 8.637 39.224 1.00 50.06 180 ILE A C 1
ATOM 1393 O O . ILE A 1 180 ? -11.261 8.489 40.402 1.00 50.06 180 ILE A O 1
ATOM 1397 N N . PRO A 1 181 ? -10.769 8.315 38.211 1.00 45.56 181 PRO A N 1
ATOM 1398 C CA . PRO A 1 181 ? -9.358 8.051 38.446 1.00 45.56 181 PRO A CA 1
ATOM 1399 C C . PRO A 1 181 ? -8.771 9.303 39.097 1.00 45.56 181 PRO A C 1
ATOM 1401 O O . PRO A 1 181 ? -8.907 10.391 38.542 1.00 45.56 181 PRO A O 1
ATOM 1404 N N . GLU A 1 182 ? -8.171 9.173 40.279 1.00 41.62 182 GLU A N 1
ATOM 1405 C CA . GLU A 1 182 ? -7.222 10.183 40.735 1.00 41.62 182 GLU A CA 1
ATOM 1406 C C . GLU A 1 182 ? -6.118 10.217 39.675 1.00 41.62 182 GLU A C 1
ATOM 1408 O O . GLU A 1 182 ? -5.393 9.235 39.494 1.00 41.62 182 GLU A O 1
ATOM 1413 N N . ASP A 1 183 ? -6.094 11.291 38.884 1.00 42.00 183 ASP A N 1
ATOM 1414 C CA . ASP A 1 183 ? -5.024 11.552 37.934 1.00 42.00 183 ASP A CA 1
ATOM 1415 C C . ASP A 1 183 ? -3.690 11.448 38.680 1.00 42.00 183 ASP A C 1
ATOM 1417 O O . ASP A 1 183 ? -3.511 12.042 39.744 1.00 42.00 183 ASP A O 1
ATOM 1421 N N . GLY A 1 184 ? -2.793 10.626 38.135 1.00 41.84 184 GLY A N 1
ATOM 1422 C CA . GLY A 1 184 ? -1.489 10.354 38.718 1.00 41.84 184 GLY A CA 1
ATOM 1423 C C . GLY A 1 184 ? -0.661 11.624 38.889 1.00 41.84 184 GLY A C 1
ATOM 1424 O O . GLY A 1 184 ? -0.523 12.412 37.951 1.00 41.84 184 GLY A O 1
ATOM 1425 N N . GLU A 1 185 ? -0.107 11.771 40.093 1.00 32.88 185 GLU A N 1
ATOM 1426 C CA . GLU A 1 185 ? 1.078 12.590 40.374 1.00 32.88 185 GLU A CA 1
ATOM 1427 C C . GLU A 1 185 ? 2.312 12.095 39.603 1.00 32.88 185 GLU A C 1
ATOM 1429 O O . GLU A 1 185 ? 2.471 10.859 39.435 1.00 32.88 185 GLU A O 1
#

pLDDT: mean 81.93, std 14.84, range [32.88, 97.94]

Foldseek 3Di:
DDDDDDLLVVLVPDPPVLNVVLLVLCVPPNQVRSQVVCCVPVVDHHDSVSSVVSNVVVVVVVLVVVLVVLLVVLVVQLVVCVVPNDLCDPVNLVSLVVNLVSCVVVVVPVSNVSSVVVNVVNVVVVVVVVVVVVVVVVVVVLQVVLCVVCVVVLVVLVPDPVDDPVRSVVVSCCSSPVPDPPPDD

Radius of gyration: 33.54 Å; chains: 1; bounding box: 72×31×88 Å

Sequence (185 aa):
MSRKPRSDSKLLNLPDEDQAQAYDAVKRLGYTKARLWIAENLGVKVSTGALHAAYQYWAQQESENRILQAVTGADAILGAAADNLPRIDQAMEAALKQAAFEAVLTKDEDGLTKLTNVLLRIQKAALDEKQLELQIDRFQFDAAKAALDNVATLKSIQSDRSMSSDDKITAARRKLFSVIPEDGE

Secondary structure (DSSP, 8-state):
-PPPPPTTHHHHTS-HHHHHHHHHHHHHH-HHHHHHHHHHHS-----HHHHHHHHHHHHHHHHHHHHHHHHHHHHHHHHHHHH------HHHHHHHHHHHHHHHHHT-HHHHHHHHHHHHHHHHHHHHHHHHHHHHHHHHHHHHHHHHHTHHHHHHHHH-SSS-HHHHHHHHHHHHH--------